Protein AF-A0A847KIM5-F1 (afdb_monomer)

Secondary structure (DSSP, 8-state):
-HHHHHHHHHHHHHHHHHHHHHHHTTTPPPSEEEEE-SS--SSSEEEE-TTSTTSS-SS-EEEEEEEEEEEEEEEEEEHHHHHHHHTTB-EEEEEEEEETTEEEEEEE--BS-----TT-TT-SEEEEEEEEEEEEEPPP-SSEEEEEESSSSSPPPEEEEEEE-----TTHHHHHHHHHHHHHHHHHHHHHHHHHHHHHHHHHHHHHHHHHHHHHHHHTS--------------------HHHHHHHHHHHHHT-TTSSTT--------------------S-------------------------------------------------------GGGSS-------

Mean predicted aligned error: 20.53 Å

pLDDT: mean 71.7, std 23.79, range [29.19, 97.81]

Structure (mmCIF, N/CA/C/O backbone):
data_AF-A0A847KIM5-F1
#
_entry.id   AF-A0A847KIM5-F1
#
loop_
_atom_site.group_PDB
_atom_site.id
_atom_site.type_symbol
_atom_site.label_atom_id
_atom_site.label_alt_id
_atom_site.label_comp_id
_atom_site.label_asym_id
_atom_site.label_entity_id
_atom_site.label_seq_id
_atom_site.pdbx_PDB_ins_code
_atom_site.Cartn_x
_atom_site.Cartn_y
_atom_site.Cartn_z
_atom_site.occupancy
_atom_site.B_iso_or_equiv
_atom_site.auth_seq_id
_atom_site.auth_comp_id
_atom_site.auth_asym_id
_atom_site.auth_atom_id
_atom_site.pdbx_PDB_model_num
ATOM 1 N N . MET A 1 1 ? 17.557 15.851 -50.114 1.00 70.81 1 MET A N 1
ATOM 2 C CA . MET A 1 1 ? 16.705 14.697 -49.752 1.00 70.81 1 MET A CA 1
ATOM 3 C C . MET A 1 1 ? 17.461 13.615 -48.974 1.00 70.81 1 MET A C 1
ATOM 5 O O . MET A 1 1 ? 17.091 13.369 -47.840 1.00 70.81 1 MET A O 1
ATOM 9 N N . ARG A 1 2 ? 18.554 13.010 -49.477 1.00 77.50 2 ARG A N 1
ATOM 10 C CA . ARG A 1 2 ? 19.254 11.925 -48.733 1.00 77.50 2 ARG A CA 1
ATOM 11 C C . ARG A 1 2 ? 19.840 12.353 -47.371 1.00 77.50 2 ARG A C 1
ATOM 13 O O . ARG A 1 2 ? 19.715 11.624 -46.400 1.00 77.50 2 ARG A O 1
ATOM 20 N N . ARG A 1 3 ? 20.409 13.564 -47.276 1.00 77.81 3 ARG A N 1
ATOM 21 C CA . ARG A 1 3 ? 20.956 14.125 -46.020 1.00 77.81 3 ARG A CA 1
ATOM 22 C C . ARG A 1 3 ? 19.896 14.477 -44.989 1.00 77.81 3 ARG A C 1
ATOM 24 O O . ARG A 1 3 ? 20.095 14.232 -43.812 1.00 77.81 3 ARG A O 1
ATOM 31 N N . THR A 1 4 ? 18.794 15.068 -45.443 1.00 85.94 4 THR A N 1
ATOM 32 C CA . THR A 1 4 ? 17.676 15.426 -44.570 1.00 85.94 4 THR A CA 1
ATOM 33 C C . THR A 1 4 ? 17.045 14.163 -43.998 1.00 85.94 4 THR A C 1
ATOM 35 O O . THR A 1 4 ? 16.768 14.128 -42.813 1.00 85.94 4 THR A O 1
ATOM 38 N N . LEU A 1 5 ? 16.932 13.093 -44.794 1.00 85.62 5 LEU A N 1
ATOM 39 C CA . LEU A 1 5 ? 16.468 11.787 -44.321 1.00 85.62 5 LEU A CA 1
ATOM 40 C C . LEU A 1 5 ? 17.444 11.136 -43.321 1.00 85.62 5 LEU A C 1
ATOM 42 O O . LEU A 1 5 ? 17.011 10.663 -42.279 1.00 85.62 5 LEU A O 1
ATOM 46 N N . ALA A 1 6 ? 18.755 11.158 -43.593 1.00 85.06 6 ALA A N 1
ATOM 47 C CA . ALA A 1 6 ? 19.764 10.631 -42.667 1.00 85.06 6 ALA A CA 1
ATOM 48 C C . ALA A 1 6 ? 19.795 11.408 -41.338 1.00 85.06 6 ALA A C 1
ATOM 50 O O . ALA A 1 6 ? 19.799 10.803 -40.272 1.00 85.06 6 ALA A O 1
ATOM 51 N N . ALA A 1 7 ? 19.752 12.743 -41.396 1.00 87.94 7 ALA A N 1
ATOM 52 C CA . ALA A 1 7 ? 19.671 13.588 -40.207 1.00 87.94 7 ALA A CA 1
ATOM 53 C C . ALA A 1 7 ? 18.371 13.345 -39.422 1.00 87.94 7 ALA A C 1
ATOM 55 O O . ALA A 1 7 ? 18.419 13.230 -38.203 1.00 87.94 7 ALA A O 1
ATOM 56 N N . LEU A 1 8 ? 17.230 13.198 -40.110 1.00 91.50 8 LEU A N 1
ATOM 57 C CA . LEU A 1 8 ? 15.954 12.847 -39.479 1.00 91.50 8 LEU A CA 1
ATOM 58 C C . LEU A 1 8 ? 16.019 11.493 -38.762 1.00 91.50 8 LEU A C 1
ATOM 60 O O . LEU A 1 8 ? 15.521 11.393 -37.649 1.00 91.50 8 LEU A O 1
ATOM 64 N N . LEU A 1 9 ? 16.661 10.478 -39.350 1.00 90.25 9 LEU A N 1
ATOM 65 C CA . LEU A 1 9 ? 16.844 9.168 -38.712 1.00 90.25 9 LEU A CA 1
ATOM 66 C C . LEU A 1 9 ? 17.696 9.254 -37.441 1.00 90.25 9 LEU A C 1
ATOM 68 O O . LEU A 1 9 ? 17.331 8.661 -36.429 1.00 90.25 9 LEU A O 1
ATOM 72 N N . VAL A 1 10 ? 18.793 10.021 -37.465 1.00 90.19 10 VAL A N 1
ATOM 73 C CA . VAL A 1 10 ? 19.622 10.243 -36.266 1.00 90.19 10 VAL A CA 1
ATOM 74 C C . VAL A 1 10 ? 18.811 10.925 -35.169 1.00 90.19 10 VAL A C 1
ATOM 76 O O . VAL A 1 10 ? 18.808 10.458 -34.033 1.00 90.19 10 VAL A O 1
ATOM 79 N N . VAL A 1 11 ? 18.093 12.000 -35.508 1.00 94.12 11 VAL A N 1
ATOM 80 C CA . VAL A 1 11 ? 17.250 12.724 -34.547 1.00 94.12 11 VAL A CA 1
ATOM 81 C C . VAL A 1 11 ? 16.163 11.809 -33.987 1.00 94.12 11 VAL A C 1
ATOM 83 O O . VAL A 1 11 ? 15.987 11.761 -32.775 1.00 94.12 11 VAL A O 1
ATOM 86 N N . LEU A 1 12 ? 15.484 11.033 -34.833 1.00 93.50 12 LEU A N 1
ATOM 87 C CA . LEU A 1 12 ? 14.455 10.089 -34.401 1.00 93.50 12 LEU A CA 1
ATOM 88 C C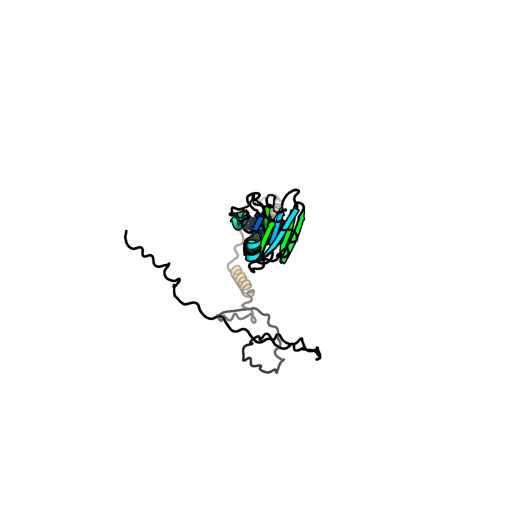 . LEU A 1 12 ? 15.028 8.995 -33.487 1.00 93.50 12 LEU A C 1
ATOM 90 O O . LEU A 1 12 ? 14.380 8.622 -32.515 1.00 93.50 12 LEU A O 1
ATOM 94 N N . GLY A 1 13 ? 16.252 8.523 -33.750 1.00 91.56 13 GLY A N 1
ATOM 95 C CA . GLY A 1 13 ? 16.936 7.545 -32.901 1.00 91.56 13 GLY A CA 1
ATOM 96 C C . GLY A 1 13 ? 17.265 8.104 -31.519 1.00 91.56 13 GLY A C 1
ATOM 97 O O . GLY A 1 13 ? 16.981 7.466 -30.509 1.00 91.56 13 GLY A O 1
ATOM 98 N N . ILE A 1 14 ? 17.777 9.337 -31.468 1.00 92.94 14 ILE A N 1
ATOM 99 C CA . ILE A 1 14 ? 18.043 10.049 -30.210 1.00 92.94 14 ILE A CA 1
ATOM 100 C C . ILE A 1 14 ? 16.742 10.282 -29.433 1.00 92.94 14 ILE A C 1
ATOM 102 O O . ILE A 1 14 ? 16.699 10.041 -28.229 1.00 92.94 14 ILE A O 1
ATOM 106 N N . VAL A 1 15 ? 15.673 10.705 -30.113 1.00 94.25 15 VAL A N 1
ATOM 107 C CA . VAL A 1 15 ? 14.353 10.900 -29.499 1.00 94.25 15 VAL A CA 1
ATOM 108 C C . VAL A 1 15 ? 13.818 9.580 -28.940 1.00 94.25 15 VAL A C 1
ATOM 110 O O . VAL A 1 15 ? 13.394 9.552 -27.791 1.00 94.25 15 VAL A O 1
ATOM 113 N N . ALA A 1 16 ? 13.899 8.476 -29.687 1.00 91.56 16 ALA A N 1
ATOM 114 C CA . ALA A 1 16 ? 13.463 7.161 -29.216 1.00 91.56 16 ALA A CA 1
ATOM 115 C C . ALA A 1 16 ? 14.230 6.702 -27.963 1.00 91.56 16 ALA A C 1
ATOM 117 O O . ALA A 1 16 ? 13.602 6.280 -26.994 1.00 91.56 16 ALA A O 1
ATOM 118 N N . ILE A 1 17 ? 15.560 6.861 -27.933 1.00 90.44 17 ILE A N 1
ATOM 119 C CA . ILE A 1 17 ? 16.372 6.586 -26.733 1.00 90.44 17 ILE A CA 1
ATOM 120 C C . ILE A 1 17 ? 15.908 7.463 -25.564 1.00 90.44 17 ILE A C 1
ATOM 122 O O . ILE A 1 17 ? 15.702 6.960 -24.460 1.00 90.44 17 ILE A O 1
ATOM 126 N N . GLY A 1 18 ? 15.699 8.759 -25.812 1.00 90.25 18 GLY A N 1
ATOM 127 C CA . GLY A 1 18 ? 15.192 9.703 -24.818 1.00 90.25 18 GLY A CA 1
ATOM 128 C C . GLY A 1 18 ? 13.840 9.285 -24.239 1.00 90.25 18 GLY A C 1
ATOM 129 O O . GLY A 1 18 ? 13.681 9.299 -23.022 1.00 90.25 18 GLY A O 1
ATOM 130 N N . LEU A 1 19 ? 12.894 8.840 -25.075 1.00 89.62 19 LEU A N 1
ATOM 131 C CA . LEU A 1 19 ? 11.609 8.299 -24.615 1.00 89.62 19 LEU A CA 1
ATOM 132 C C . LEU A 1 19 ? 11.772 6.999 -23.816 1.00 89.62 19 LEU A C 1
ATOM 134 O O . LEU A 1 19 ? 11.069 6.814 -22.826 1.00 89.62 19 LEU A O 1
ATOM 138 N N . GLY A 1 20 ? 12.697 6.117 -24.204 1.00 87.31 20 GLY A N 1
ATOM 139 C CA . GLY 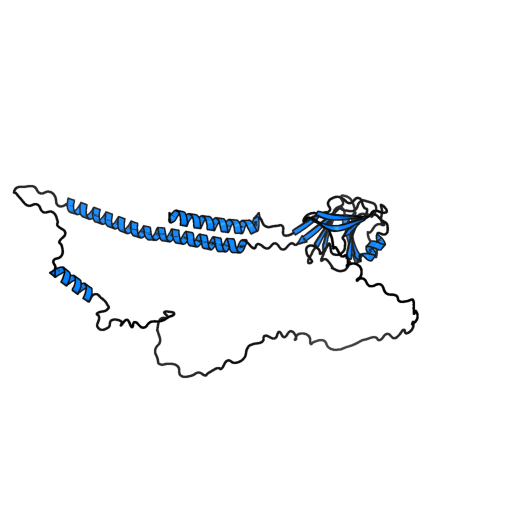A 1 20 ? 12.989 4.891 -23.455 1.00 87.31 20 GLY A CA 1
ATOM 140 C C . GLY A 1 20 ? 13.497 5.187 -22.043 1.00 87.31 20 GLY A C 1
ATOM 141 O O . GLY A 1 20 ? 13.027 4.592 -21.075 1.00 87.31 20 GLY A O 1
ATOM 142 N N . ILE A 1 21 ? 14.402 6.162 -21.917 1.00 86.75 21 ILE A N 1
ATOM 143 C CA . ILE A 1 21 ? 14.914 6.631 -20.623 1.00 86.75 21 ILE A CA 1
ATOM 144 C C . ILE A 1 21 ? 13.808 7.334 -19.830 1.00 86.75 21 ILE A C 1
ATOM 146 O O . ILE A 1 21 ? 13.626 7.033 -18.651 1.00 86.75 21 ILE A O 1
ATOM 150 N N . ALA A 1 22 ? 13.045 8.234 -20.459 1.00 85.31 22 ALA A N 1
ATOM 151 C CA . ALA A 1 22 ? 11.937 8.942 -19.817 1.00 85.31 22 ALA A CA 1
ATOM 152 C C . ALA A 1 22 ? 10.879 7.970 -19.267 1.00 85.31 22 ALA A C 1
ATOM 154 O O . ALA A 1 22 ? 10.441 8.127 -18.130 1.00 85.31 22 ALA A O 1
ATOM 155 N N . SER A 1 23 ? 10.547 6.912 -20.016 1.00 82.94 23 SER A N 1
ATOM 156 C CA . SER A 1 23 ? 9.634 5.850 -19.576 1.00 82.94 23 SER A CA 1
ATOM 157 C C . SER A 1 23 ? 10.104 5.126 -18.313 1.00 82.94 23 SER A C 1
ATOM 159 O O . SER A 1 23 ? 9.267 4.653 -17.550 1.00 82.94 23 SER A O 1
ATOM 161 N N . ALA A 1 24 ? 11.412 5.004 -18.098 1.00 82.44 24 ALA A N 1
ATOM 162 C CA . ALA A 1 24 ? 11.970 4.312 -16.939 1.00 82.44 24 ALA A CA 1
ATOM 163 C C . ALA A 1 24 ? 12.337 5.236 -15.777 1.00 82.44 24 ALA A C 1
ATOM 165 O O . ALA A 1 24 ? 12.740 4.749 -14.726 1.00 82.44 24 ALA A O 1
ATOM 166 N N . THR A 1 25 ? 12.225 6.550 -15.961 1.00 82.75 25 THR A N 1
ATOM 167 C CA . THR A 1 25 ? 12.617 7.543 -14.958 1.00 82.75 25 THR A CA 1
ATOM 168 C C . THR A 1 25 ? 11.429 8.421 -14.609 1.00 82.75 25 THR A C 1
ATOM 170 O O . THR A 1 25 ? 10.774 8.202 -13.598 1.00 82.75 25 THR A O 1
ATOM 173 N N . VAL A 1 26 ? 11.118 9.376 -15.482 1.00 80.69 26 VAL A N 1
ATOM 174 C CA . VAL A 1 26 ? 10.088 10.396 -15.270 1.00 80.69 26 VAL A CA 1
ATOM 175 C C . VAL A 1 26 ? 8.681 9.801 -15.267 1.00 80.69 26 VAL A C 1
ATOM 177 O O . VAL A 1 26 ? 7.827 10.276 -14.529 1.00 80.69 26 VAL A O 1
ATOM 180 N N . TRP A 1 27 ? 8.423 8.772 -16.076 1.00 76.62 27 TRP A N 1
ATOM 181 C CA . TRP A 1 27 ? 7.104 8.126 -16.159 1.00 76.62 27 TRP A CA 1
ATOM 182 C C . TRP A 1 27 ? 7.033 6.793 -15.426 1.00 76.62 27 TRP A C 1
ATOM 184 O O . TRP A 1 27 ? 6.087 6.029 -15.625 1.00 76.62 27 TRP A O 1
ATOM 194 N N . ARG A 1 28 ? 8.037 6.483 -14.603 1.00 74.06 28 ARG A N 1
ATOM 195 C CA . ARG A 1 28 ? 8.008 5.257 -13.822 1.00 74.06 28 ARG A CA 1
ATOM 196 C C . ARG A 1 28 ? 6.893 5.366 -12.786 1.00 74.06 28 ARG A C 1
ATOM 198 O O . ARG A 1 28 ? 6.880 6.299 -11.988 1.00 74.06 28 ARG A O 1
ATOM 205 N N . SER A 1 29 ? 5.953 4.425 -12.817 1.00 73.44 29 SER A N 1
ATOM 206 C CA . SER A 1 29 ? 4.941 4.297 -11.771 1.00 73.44 29 SER A CA 1
ATOM 207 C C . SER A 1 29 ? 5.615 4.074 -10.416 1.00 73.44 29 SER A C 1
ATOM 209 O O . SER A 1 29 ? 6.716 3.524 -10.352 1.00 73.44 29 SER A O 1
ATOM 211 N N . SER A 1 30 ? 4.951 4.508 -9.345 1.00 75.81 30 SER A N 1
ATOM 212 C CA . SER A 1 30 ? 5.363 4.204 -7.975 1.00 75.81 30 SER A CA 1
ATOM 213 C C . SER A 1 30 ? 5.583 2.696 -7.809 1.00 75.81 30 SER A C 1
ATOM 215 O O . SER A 1 30 ? 4.730 1.908 -8.216 1.00 75.81 30 SER A O 1
ATOM 217 N N . GLU A 1 31 ? 6.705 2.299 -7.203 1.00 83.00 31 GLU A N 1
ATOM 218 C CA . GLU A 1 31 ? 6.956 0.907 -6.785 1.00 83.00 31 GLU A CA 1
ATOM 219 C C . GLU A 1 31 ? 6.183 0.545 -5.513 1.00 83.00 31 GLU A C 1
ATOM 221 O O . GLU A 1 31 ? 6.351 -0.541 -4.970 1.00 83.00 31 GLU A O 1
ATOM 226 N N . THR A 1 32 ? 5.331 1.446 -5.027 1.00 85.94 32 THR A N 1
ATOM 227 C CA . THR A 1 32 ? 4.444 1.205 -3.897 1.00 85.94 32 THR A CA 1
ATOM 228 C C . THR A 1 32 ? 3.013 1.597 -4.237 1.00 85.94 32 THR A C 1
ATOM 230 O O . THR A 1 32 ? 2.745 2.679 -4.769 1.00 85.94 32 THR A O 1
ATOM 233 N N . VAL A 1 33 ? 2.077 0.706 -3.925 1.00 90.62 33 VAL A N 1
ATOM 234 C CA . VAL A 1 33 ? 0.645 1.011 -3.899 1.00 90.62 33 VAL A CA 1
ATOM 235 C C . VAL A 1 33 ? 0.320 1.419 -2.474 1.00 90.62 33 VAL A C 1
ATOM 237 O O . VAL A 1 33 ? 0.531 0.630 -1.560 1.00 90.62 33 VAL A O 1
ATOM 240 N N . THR A 1 34 ? -0.179 2.635 -2.283 1.00 94.00 34 THR A N 1
ATOM 241 C CA . THR A 1 34 ? -0.557 3.152 -0.965 1.00 94.00 34 THR A CA 1
ATOM 242 C C . THR A 1 34 ? -2.036 3.483 -0.968 1.00 94.00 34 THR A C 1
ATOM 244 O O . THR A 1 34 ? -2.456 4.368 -1.709 1.00 94.00 34 THR A O 1
ATOM 247 N N . ALA A 1 35 ? -2.806 2.810 -0.115 1.00 96.19 35 ALA A N 1
ATOM 248 C CA . ALA A 1 35 ? -4.226 3.064 0.073 1.00 96.19 35 ALA A CA 1
ATOM 249 C C . ALA A 1 35 ? -4.509 3.566 1.491 1.00 96.19 35 ALA A C 1
ATOM 251 O O . ALA A 1 35 ? -4.025 3.010 2.476 1.00 96.19 35 ALA A O 1
ATOM 252 N N . THR A 1 36 ? -5.301 4.631 1.592 1.00 96.62 36 THR A N 1
ATOM 253 C CA . THR A 1 36 ? -5.639 5.283 2.868 1.00 96.62 36 THR A CA 1
ATOM 254 C C . THR A 1 36 ? -7.140 5.222 3.112 1.00 96.62 36 THR A C 1
ATOM 256 O O . THR A 1 36 ? -7.920 5.276 2.162 1.00 96.62 36 THR A O 1
ATOM 259 N N . MET A 1 37 ? -7.566 5.137 4.374 1.00 96.06 37 MET A N 1
ATOM 260 C CA . MET A 1 37 ? -8.981 5.318 4.712 1.00 96.06 37 MET A CA 1
ATOM 261 C C . MET A 1 37 ? -9.476 6.711 4.266 1.00 96.06 37 MET A C 1
ATOM 263 O O . MET A 1 37 ? -8.752 7.701 4.437 1.00 96.06 37 MET A O 1
ATOM 267 N N . PRO A 1 38 ? -10.713 6.822 3.748 1.00 93.50 38 PRO A N 1
ATOM 268 C CA . PRO A 1 38 ? -11.238 8.077 3.201 1.00 93.50 38 PRO A CA 1
ATOM 269 C C . PRO A 1 38 ? -11.351 9.193 4.247 1.00 93.50 38 PRO A C 1
ATOM 271 O O . PRO A 1 38 ? -11.093 10.366 3.970 1.00 93.50 38 PRO A O 1
ATOM 274 N N . ALA A 1 39 ? -11.697 8.831 5.479 1.00 92.81 39 ALA A N 1
ATOM 275 C CA . ALA A 1 39 ? -11.863 9.751 6.592 1.00 92.81 39 ALA A CA 1
ATOM 276 C C . ALA A 1 39 ? -11.329 9.138 7.890 1.00 92.81 39 ALA A C 1
ATOM 278 O O . ALA A 1 39 ? -10.962 7.964 7.939 1.00 92.81 39 ALA A O 1
ATOM 279 N N . GLN A 1 40 ? -11.268 9.958 8.942 1.00 91.88 40 GLN A N 1
ATOM 280 C CA . GLN A 1 40 ? -11.081 9.428 10.288 1.00 91.88 40 GLN A CA 1
ATOM 281 C C . GLN A 1 40 ? -12.352 8.645 10.651 1.00 91.88 40 GLN A C 1
ATOM 283 O O . GLN A 1 40 ? -13.436 9.214 10.492 1.00 91.88 40 GLN A O 1
ATOM 288 N N . PRO A 1 41 ? -12.248 7.387 11.100 1.00 93.00 41 PRO A N 1
ATOM 289 C CA . PRO A 1 41 ? -13.408 6.654 11.585 1.00 93.00 41 PRO A CA 1
ATOM 290 C C . PRO A 1 41 ? -13.965 7.330 12.842 1.00 93.00 41 PRO A C 1
ATOM 292 O O . PRO A 1 41 ? -13.220 7.879 13.651 1.00 93.00 41 PRO A O 1
ATOM 295 N N . ASP A 1 42 ? -15.280 7.279 13.003 1.00 93.50 42 ASP A N 1
ATOM 296 C CA . ASP A 1 42 ? -16.015 7.729 14.187 1.00 93.50 42 ASP A CA 1
ATOM 297 C C . ASP A 1 42 ? -16.380 6.561 15.126 1.00 93.50 42 ASP A C 1
ATOM 299 O O . ASP A 1 42 ? -17.075 6.748 16.123 1.00 93.50 42 ASP A O 1
ATOM 303 N N . THR A 1 43 ? -15.908 5.350 14.814 1.00 96.38 43 THR A N 1
ATOM 304 C CA . THR A 1 43 ? -16.015 4.145 15.648 1.00 96.38 43 THR A CA 1
ATOM 305 C C . THR A 1 43 ? -14.802 3.994 16.573 1.00 96.38 43 THR A C 1
ATOM 307 O O . THR A 1 43 ? -13.714 4.461 16.225 1.00 96.38 43 THR A O 1
ATOM 310 N N . PRO A 1 44 ? -14.940 3.314 17.728 1.00 95.75 44 PRO A N 1
ATOM 311 C CA . PRO A 1 44 ? -13.835 3.098 18.668 1.00 95.75 44 PRO A CA 1
ATOM 312 C C . PRO A 1 44 ? -12.728 2.175 18.134 1.00 95.75 44 PRO A C 1
ATOM 314 O O . PRO A 1 44 ? -11.586 2.260 18.586 1.00 95.75 44 PRO A O 1
ATOM 317 N N . VAL A 1 45 ? -13.041 1.302 17.167 1.00 96.62 45 VAL A N 1
ATOM 318 C CA . VAL A 1 45 ? -12.075 0.374 16.554 1.00 96.62 45 VAL A CA 1
ATOM 319 C C . VAL A 1 45 ? -12.225 0.296 15.035 1.00 96.62 45 VAL A C 1
ATOM 321 O O . VAL A 1 45 ? -13.311 0.519 14.485 1.00 96.62 45 VAL A O 1
ATOM 324 N N . VAL A 1 46 ? -11.120 -0.037 14.368 1.00 97.56 46 VAL A N 1
ATOM 325 C CA . VAL A 1 46 ? -11.049 -0.411 12.950 1.00 97.56 46 VAL A CA 1
ATOM 326 C C . VAL A 1 46 ? -10.561 -1.850 12.856 1.00 97.56 46 VAL A C 1
ATOM 328 O O . VAL A 1 46 ? -9.558 -2.194 13.482 1.00 97.56 46 VAL A O 1
ATOM 331 N N . LEU A 1 47 ? -11.231 -2.678 12.060 1.00 96.81 47 LEU A N 1
ATOM 332 C CA . LEU A 1 47 ? -10.827 -4.054 11.794 1.00 96.81 47 LEU A CA 1
ATOM 333 C C . LEU A 1 47 ? -10.422 -4.180 10.330 1.00 96.81 47 LEU A C 1
ATOM 335 O O . LEU A 1 47 ? -11.141 -3.751 9.436 1.00 96.81 47 LEU A O 1
ATOM 339 N N . VAL A 1 48 ? -9.267 -4.770 10.054 1.00 96.00 48 VAL A N 1
ATOM 340 C CA . VAL A 1 48 ? -8.862 -5.102 8.688 1.00 96.00 48 VAL A CA 1
ATOM 341 C C . VAL A 1 48 ? -9.231 -6.549 8.422 1.00 96.00 48 VAL A C 1
ATOM 343 O O . VAL A 1 48 ? -8.659 -7.456 9.031 1.00 96.00 48 VAL A O 1
ATOM 346 N N . VAL A 1 49 ? -10.191 -6.751 7.519 1.00 93.25 49 VAL A N 1
ATOM 347 C CA . VAL A 1 49 ? -10.758 -8.067 7.208 1.00 93.25 49 VAL A CA 1
ATOM 348 C C . VAL A 1 49 ? -9.667 -9.016 6.686 1.00 93.25 49 VAL A C 1
ATOM 350 O O . VAL A 1 49 ? -8.766 -8.577 5.954 1.00 93.25 49 VAL A O 1
ATOM 353 N N . PRO A 1 50 ? -9.729 -10.324 7.018 1.00 91.69 50 PRO A N 1
ATOM 354 C CA . PRO A 1 50 ? -8.769 -11.300 6.518 1.00 91.69 50 PRO A CA 1
ATOM 355 C C . PRO A 1 50 ? -8.645 -11.262 4.992 1.00 91.69 50 PRO A C 1
ATOM 357 O O . PRO A 1 50 ? -9.633 -11.180 4.265 1.00 91.69 50 PRO A O 1
ATOM 360 N N . GLY A 1 51 ? -7.408 -11.321 4.502 1.00 88.88 51 GLY A N 1
ATOM 361 C CA . GLY A 1 51 ? -7.093 -11.255 3.072 1.00 88.88 51 GLY A CA 1
ATOM 362 C C . GLY A 1 51 ? -6.851 -9.845 2.524 1.00 88.88 51 GLY A C 1
ATOM 363 O O . GLY A 1 51 ? -6.158 -9.720 1.517 1.00 88.88 51 GLY A O 1
ATOM 364 N N . VAL A 1 52 ? -7.300 -8.773 3.192 1.00 91.81 52 VAL A N 1
ATOM 365 C CA . VAL A 1 52 ? -7.035 -7.392 2.734 1.00 91.81 52 VAL A CA 1
ATOM 366 C C . VAL A 1 52 ? -5.550 -7.042 2.820 1.00 91.81 52 VAL A C 1
ATOM 368 O O . VAL A 1 52 ? -4.997 -6.449 1.895 1.00 91.81 52 VAL A O 1
ATOM 371 N N . LEU A 1 53 ? -4.875 -7.474 3.889 1.00 90.00 53 LEU A N 1
ATOM 372 C CA . LEU A 1 53 ? -3.438 -7.253 4.078 1.00 90.00 53 LEU A CA 1
ATOM 373 C C . LEU A 1 53 ? -2.590 -7.857 2.946 1.00 90.00 53 LEU A C 1
ATOM 375 O O . LEU A 1 53 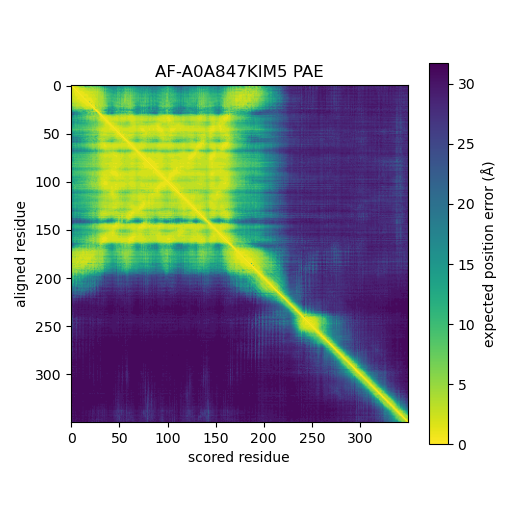? -1.564 -7.284 2.597 1.00 90.00 53 LEU A O 1
ATOM 379 N N . GLY A 1 54 ? -3.032 -8.964 2.342 1.00 88.00 54 GLY A N 1
ATOM 380 C CA . GLY A 1 54 ? -2.360 -9.631 1.220 1.00 88.00 54 GLY A CA 1
ATOM 381 C C . GLY A 1 54 ? -2.974 -9.350 -0.154 1.00 88.00 54 GLY A C 1
ATOM 382 O O . GLY A 1 54 ? -2.606 -10.012 -1.121 1.00 88.00 54 GLY A O 1
ATOM 383 N N . MET A 1 55 ? -3.921 -8.409 -0.259 1.00 86.94 55 MET A N 1
ATOM 384 C CA . MET A 1 55 ? -4.739 -8.226 -1.465 1.00 86.94 55 MET A CA 1
ATOM 385 C C . MET A 1 55 ? -3.930 -7.767 -2.686 1.00 86.94 55 MET A C 1
ATOM 387 O O . MET A 1 55 ? -4.204 -8.208 -3.800 1.00 86.94 55 MET A O 1
ATOM 391 N N . VAL A 1 56 ? -2.953 -6.875 -2.491 1.00 86.44 56 VAL A N 1
ATOM 392 C CA . VAL A 1 56 ? -2.141 -6.312 -3.588 1.00 86.44 56 VAL A CA 1
ATOM 393 C C . VAL A 1 56 ? -0.834 -7.077 -3.776 1.00 86.44 56 VAL A C 1
ATOM 395 O O . VAL A 1 56 ? -0.426 -7.330 -4.908 1.00 86.44 56 VAL A O 1
ATOM 398 N N . SER A 1 57 ? -0.174 -7.441 -2.676 1.00 84.62 57 SER A N 1
ATOM 399 C CA . SER A 1 57 ? 1.063 -8.219 -2.687 1.00 84.62 57 SER A CA 1
ATOM 400 C C . SER A 1 57 ? 1.074 -9.202 -1.514 1.00 84.62 57 SER A C 1
ATOM 402 O O . SER A 1 57 ? 0.759 -8.794 -0.394 1.00 84.62 57 SER A O 1
ATOM 404 N N . PRO A 1 58 ? 1.455 -10.474 -1.738 1.00 84.88 58 PRO A N 1
ATOM 405 C CA . PRO A 1 58 ? 1.566 -11.470 -0.677 1.00 84.88 58 PRO A CA 1
ATOM 406 C C . PRO A 1 58 ? 2.887 -11.377 0.105 1.00 84.88 58 PRO A C 1
ATOM 408 O O . PRO A 1 58 ? 3.057 -12.098 1.080 1.00 84.88 58 PRO A O 1
ATOM 411 N N . GLU A 1 59 ? 3.848 -10.553 -0.330 1.00 85.88 59 GLU A N 1
ATOM 412 C CA . GLU A 1 59 ? 5.203 -10.562 0.237 1.00 85.88 59 GLU A CA 1
ATOM 413 C C . GLU A 1 59 ? 5.318 -9.740 1.519 1.00 85.88 59 GLU A C 1
ATOM 415 O O . GLU A 1 59 ? 5.802 -10.219 2.539 1.00 85.88 59 GLU A O 1
ATOM 420 N N . THR A 1 60 ? 4.934 -8.468 1.474 1.00 89.81 60 THR A N 1
ATOM 421 C CA . THR A 1 60 ? 5.062 -7.553 2.611 1.00 89.81 60 THR A CA 1
ATOM 422 C C . THR A 1 60 ? 4.014 -6.461 2.487 1.00 89.81 60 THR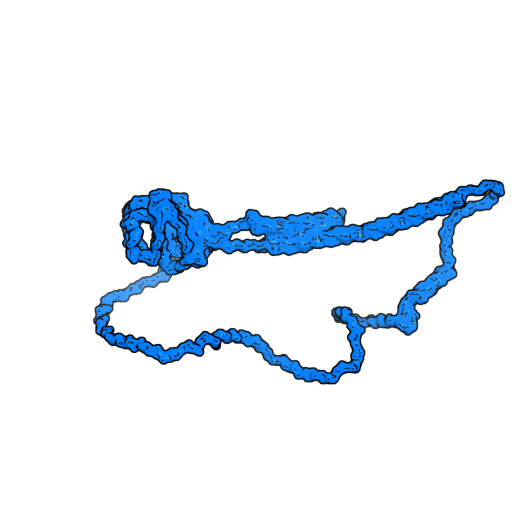 A C 1
ATOM 424 O O . THR A 1 60 ? 3.738 -5.975 1.390 1.00 89.81 60 THR A O 1
ATOM 427 N N . VAL A 1 61 ? 3.441 -6.062 3.615 1.00 93.06 61 VAL A N 1
ATOM 428 C CA . VAL A 1 61 ? 2.575 -4.895 3.735 1.00 93.06 61 VAL A CA 1
ATOM 429 C C . VAL A 1 61 ? 3.066 -4.032 4.887 1.00 93.06 61 VAL A C 1
ATOM 431 O O . VAL A 1 61 ? 3.371 -4.526 5.972 1.00 93.06 61 VAL A O 1
ATOM 434 N N . THR A 1 62 ? 3.131 -2.731 4.642 1.00 94.69 62 THR A N 1
ATOM 435 C CA . THR A 1 62 ? 3.371 -1.718 5.664 1.00 94.69 62 THR A CA 1
ATOM 436 C C . THR A 1 62 ? 2.026 -1.181 6.122 1.00 94.69 62 THR A C 1
ATOM 438 O O . THR A 1 62 ? 1.290 -0.566 5.344 1.00 94.69 62 THR A O 1
ATOM 441 N N . VAL A 1 63 ? 1.702 -1.397 7.391 1.00 95.25 63 VAL A N 1
ATOM 442 C CA . VAL A 1 63 ? 0.527 -0.827 8.046 1.00 95.25 63 VAL A CA 1
ATOM 443 C C . VAL A 1 63 ? 0.966 0.408 8.814 1.00 95.25 63 VAL A C 1
ATOM 445 O O . VAL A 1 63 ? 1.847 0.334 9.667 1.00 95.25 63 VAL A O 1
ATOM 448 N N . ARG A 1 64 ? 0.329 1.545 8.545 1.00 96.31 64 ARG A N 1
ATOM 449 C CA . ARG A 1 64 ? 0.526 2.790 9.286 1.00 96.31 64 ARG A CA 1
ATOM 450 C C . ARG A 1 64 ? -0.798 3.256 9.865 1.00 96.31 64 ARG A C 1
ATOM 452 O O . ARG A 1 64 ? -1.767 3.422 9.131 1.00 96.31 64 ARG A O 1
ATOM 459 N N . ALA A 1 65 ? -0.831 3.479 11.168 1.00 95.56 65 ALA A N 1
ATOM 460 C CA . ALA A 1 65 ? -1.992 3.990 11.879 1.00 95.56 65 ALA A CA 1
ATOM 461 C C . ALA A 1 65 ? -1.642 5.313 12.556 1.00 95.56 65 ALA A C 1
ATOM 463 O O . ALA A 1 65 ? -0.651 5.391 13.282 1.00 95.56 65 ALA A O 1
ATOM 464 N N . THR A 1 66 ? -2.460 6.338 12.327 1.00 95.31 66 THR A N 1
ATOM 465 C CA . THR A 1 66 ? -2.212 7.697 12.823 1.00 95.31 66 THR A CA 1
ATOM 466 C C . THR A 1 66 ? -3.405 8.191 13.644 1.00 95.31 66 THR A C 1
ATOM 468 O O . THR A 1 66 ? -4.537 8.241 13.155 1.00 95.31 66 THR A O 1
ATOM 471 N N . ALA A 1 67 ? -3.145 8.585 14.889 1.00 92.00 67 ALA A N 1
ATOM 472 C CA . ALA A 1 67 ? -4.078 9.259 15.787 1.00 92.00 67 ALA A CA 1
ATOM 473 C C . ALA A 1 67 ? -3.306 10.327 16.583 1.00 92.00 67 ALA A C 1
ATOM 475 O O . ALA A 1 67 ? -2.638 9.985 17.558 1.00 92.00 67 ALA A O 1
ATOM 476 N N . PRO A 1 68 ? -3.338 11.606 16.162 1.00 89.50 68 PRO A N 1
ATOM 477 C CA . PRO A 1 68 ? -2.578 12.670 16.815 1.00 89.50 68 PRO A CA 1
ATOM 478 C C . PRO A 1 68 ? -2.859 12.739 18.320 1.00 89.50 68 PRO A C 1
ATOM 480 O O . PRO A 1 68 ? -4.016 12.707 18.727 1.00 89.50 68 PRO A O 1
ATOM 483 N N . ASP A 1 69 ? -1.797 12.835 19.123 1.00 87.62 69 ASP A N 1
ATOM 484 C CA . ASP A 1 69 ? -1.849 12.979 20.587 1.00 87.62 69 ASP A CA 1
ATOM 485 C C . ASP A 1 69 ? -2.592 11.858 21.349 1.00 87.62 69 ASP A C 1
ATOM 487 O O . ASP A 1 69 ? -2.919 12.022 22.525 1.00 87.62 69 ASP A O 1
ATOM 491 N N . ALA A 1 70 ? -2.815 10.702 20.713 1.00 91.44 70 ALA A N 1
ATOM 492 C CA . ALA A 1 70 ? -3.448 9.535 21.321 1.00 91.44 70 ALA A CA 1
ATOM 493 C C . ALA A 1 70 ? -2.533 8.295 21.265 1.00 91.44 70 ALA A C 1
ATOM 495 O O . ALA A 1 70 ? -1.721 8.158 20.338 1.00 91.44 70 ALA A O 1
ATOM 496 N N . PRO A 1 71 ? -2.660 7.361 22.229 1.00 93.75 71 PRO A N 1
ATOM 497 C CA . PRO A 1 71 ? -2.048 6.047 22.098 1.00 93.75 71 PRO A CA 1
ATOM 498 C C . PRO A 1 71 ? -2.663 5.317 20.901 1.00 93.75 71 PRO A C 1
ATOM 500 O O . PRO A 1 71 ? -3.859 5.431 20.652 1.00 93.75 71 PRO A O 1
ATOM 503 N N . VAL A 1 72 ? -1.848 4.561 20.173 1.00 96.12 72 VAL A N 1
ATOM 504 C CA . VAL A 1 72 ? -2.268 3.733 19.037 1.00 96.12 72 VAL A CA 1
ATOM 505 C C . VAL A 1 72 ? -1.872 2.295 19.324 1.00 96.12 72 VAL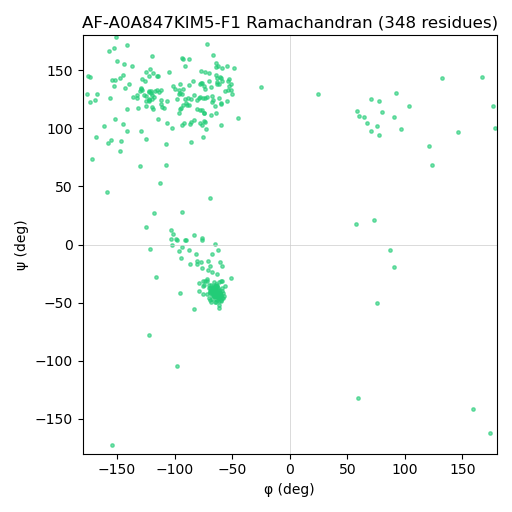 A C 1
ATOM 507 O O . VAL A 1 72 ? -0.722 2.033 19.678 1.00 96.12 72 VAL A O 1
ATOM 510 N N . VAL A 1 73 ? -2.814 1.375 19.144 1.00 96.38 73 VAL A N 1
ATOM 511 C CA . VAL A 1 73 ? -2.640 -0.067 19.316 1.00 96.38 73 VAL A CA 1
ATOM 512 C C . VAL A 1 73 ? -2.943 -0.755 17.988 1.00 96.38 73 VAL A C 1
ATOM 514 O O . VAL A 1 73 ? -4.013 -0.560 17.410 1.00 96.38 73 VAL A O 1
ATOM 517 N N . LEU A 1 74 ? -1.989 -1.554 17.513 1.00 96.44 74 LEU A N 1
ATOM 518 C CA . LEU A 1 74 ? -2.151 -2.522 16.432 1.00 96.44 74 LEU A CA 1
ATOM 519 C C . LEU A 1 74 ? -2.099 -3.919 17.045 1.00 96.44 74 LEU A C 1
ATOM 521 O O . LEU A 1 74 ? -1.070 -4.293 17.604 1.00 96.44 74 LEU A O 1
ATOM 525 N N . ALA A 1 75 ? -3.178 -4.685 16.941 1.00 95.31 75 ALA A N 1
ATOM 526 C CA . ALA A 1 75 ? -3.272 -6.022 17.515 1.00 95.31 75 ALA A CA 1
ATOM 527 C C . ALA A 1 75 ? -3.722 -7.048 16.470 1.00 95.31 75 ALA A C 1
ATOM 529 O O . ALA A 1 75 ? -4.571 -6.761 15.630 1.00 95.31 75 ALA A O 1
ATOM 530 N N . PHE A 1 76 ? -3.163 -8.253 16.529 1.00 94.31 76 PHE A N 1
ATOM 531 C CA . PHE A 1 76 ? -3.450 -9.342 15.596 1.00 94.31 76 PHE A CA 1
ATOM 532 C C . PHE A 1 76 ? -4.005 -10.541 16.349 1.00 94.31 76 PHE A C 1
ATOM 534 O O . PHE A 1 76 ? -3.403 -10.998 17.320 1.00 94.31 76 PHE A O 1
ATOM 541 N N . ALA A 1 77 ? -5.118 -11.084 15.870 1.00 94.19 77 ALA A N 1
ATOM 542 C CA . ALA A 1 77 ? -5.694 -12.333 16.359 1.00 94.19 77 ALA A CA 1
ATOM 543 C C . ALA A 1 77 ? -6.584 -12.971 15.279 1.00 94.19 77 ALA A C 1
ATOM 545 O O . ALA A 1 77 ? -6.922 -12.310 14.290 1.00 94.19 77 ALA A O 1
ATOM 546 N N . PRO A 1 78 ? -6.974 -14.250 15.434 1.00 93.00 78 PRO A N 1
ATOM 547 C CA . PRO A 1 78 ? -7.984 -14.864 14.580 1.00 93.00 78 PRO A CA 1
ATOM 548 C C . PRO A 1 78 ? -9.274 -14.035 14.535 1.00 93.00 78 PRO A C 1
ATOM 550 O O . PRO A 1 78 ? -9.720 -13.495 15.547 1.00 93.00 78 PRO A O 1
ATOM 553 N N . ALA A 1 79 ? -9.907 -13.967 13.365 1.00 92.69 79 ALA A N 1
ATOM 554 C CA . ALA A 1 79 ? -11.096 -13.152 13.129 1.00 92.69 79 ALA A CA 1
ATOM 555 C C . ALA A 1 79 ? -12.248 -13.475 14.094 1.00 92.69 79 ALA A C 1
ATOM 557 O O . ALA A 1 79 ? -12.951 -12.567 14.530 1.00 92.69 79 ALA A O 1
ATOM 558 N N . SER A 1 80 ? -12.416 -14.750 14.466 1.00 92.94 80 SER A N 1
ATOM 559 C CA . SER A 1 80 ? -13.411 -15.180 15.457 1.00 92.94 80 SER A CA 1
ATOM 560 C C . SER A 1 80 ? -13.176 -14.570 16.836 1.00 92.94 80 SER A C 1
ATOM 562 O O . SER A 1 80 ? -14.133 -14.196 17.510 1.00 92.94 80 SER A O 1
ATOM 564 N N . ASP A 1 81 ? -11.914 -14.457 17.243 1.00 95.31 81 ASP A N 1
ATOM 565 C CA . ASP A 1 81 ? -11.526 -14.011 18.579 1.00 95.31 81 ASP A CA 1
ATOM 566 C C . ASP A 1 81 ? -11.630 -12.489 18.666 1.00 95.31 81 ASP A C 1
ATOM 568 O O . ASP A 1 81 ? -12.168 -11.956 19.636 1.00 95.31 81 ASP A O 1
ATOM 572 N N . VAL A 1 82 ? -11.218 -11.794 17.598 1.00 95.50 82 VAL A N 1
ATOM 573 C CA . VAL A 1 82 ? -11.428 -10.349 17.446 1.00 95.50 82 VAL A CA 1
ATOM 574 C C . VAL A 1 82 ? -12.922 -10.023 17.465 1.00 95.50 82 VAL A C 1
ATOM 576 O O . VAL A 1 82 ? -13.340 -9.155 18.225 1.00 95.50 82 VAL A O 1
ATOM 579 N N . ALA A 1 83 ? -13.743 -10.740 16.690 1.00 94.25 83 ALA A N 1
ATOM 580 C CA . ALA A 1 83 ? -15.189 -10.520 16.659 1.00 94.25 83 ALA A CA 1
ATOM 581 C C . ALA A 1 83 ? -15.840 -10.760 18.033 1.00 94.25 83 ALA A C 1
ATOM 583 O O . ALA A 1 83 ? -16.681 -9.975 18.468 1.00 94.25 83 ALA A O 1
ATOM 584 N N . ALA A 1 84 ? -15.424 -11.812 18.746 1.00 95.19 84 ALA A N 1
ATOM 585 C CA . ALA A 1 84 ? -15.906 -12.092 20.096 1.00 95.19 84 ALA A CA 1
ATOM 586 C C . ALA A 1 84 ? -15.487 -11.014 21.110 1.00 95.19 84 ALA A C 1
ATOM 588 O O . ALA A 1 84 ? -16.271 -10.682 21.998 1.00 95.19 84 ALA A O 1
ATOM 589 N N . TRP A 1 85 ? -14.276 -10.465 20.980 1.00 96.38 85 TRP A N 1
ATOM 590 C CA . TRP A 1 85 ? -13.763 -9.409 21.853 1.00 96.38 85 TRP A CA 1
ATOM 591 C C . TRP A 1 85 ? -14.434 -8.051 21.605 1.00 96.38 85 TRP A C 1
ATOM 593 O O . TRP A 1 85 ? -14.796 -7.373 22.565 1.00 96.38 85 TRP A O 1
ATOM 603 N N . VAL A 1 86 ? -14.639 -7.669 20.336 1.00 96.38 86 VAL A N 1
ATOM 604 C CA . VAL A 1 86 ? -15.351 -6.431 19.957 1.00 96.38 86 VAL A CA 1
ATOM 605 C C . VAL A 1 86 ? -16.820 -6.501 20.382 1.00 96.38 86 VAL A C 1
ATOM 607 O O . VAL A 1 86 ? -17.384 -5.510 20.850 1.00 96.38 86 VAL A O 1
ATOM 610 N N . GLY A 1 87 ? -17.442 -7.677 20.257 1.00 95.38 87 GLY A N 1
ATOM 611 C CA . GLY A 1 87 ? -18.813 -7.907 20.695 1.00 95.38 87 GLY A CA 1
ATOM 612 C C . GLY A 1 87 ? -19.813 -6.974 19.990 1.00 95.38 87 GLY A C 1
ATOM 613 O O . GLY A 1 87 ? -19.776 -6.866 18.766 1.00 95.38 87 GLY A O 1
ATOM 614 N N . PRO A 1 88 ? -20.732 -6.314 20.723 1.00 95.19 88 PRO A N 1
ATOM 615 C CA . PRO A 1 88 ? -21.758 -5.444 20.143 1.00 95.19 88 PRO A CA 1
ATOM 616 C C . PRO A 1 88 ? -21.272 -4.012 19.856 1.00 95.19 88 PRO A C 1
ATOM 618 O O . PRO A 1 88 ? -22.096 -3.139 19.577 1.00 95.19 88 PRO A O 1
ATOM 621 N N . ALA A 1 89 ? -19.975 -3.723 19.982 1.00 97.25 89 ALA A N 1
ATOM 622 C CA . ALA A 1 89 ? -19.457 -2.378 19.781 1.00 97.25 89 ALA A CA 1
ATOM 623 C C . ALA A 1 89 ? -19.427 -1.970 18.303 1.00 97.25 89 ALA A C 1
ATOM 625 O O . ALA A 1 89 ? -19.208 -2.785 17.403 1.00 97.25 89 ALA A O 1
ATOM 626 N N . ALA A 1 90 ? -19.615 -0.675 18.060 1.00 97.25 90 ALA A N 1
ATOM 627 C CA . ALA A 1 90 ? -19.479 -0.089 16.740 1.00 97.25 90 ALA A CA 1
ATOM 628 C C . ALA A 1 90 ?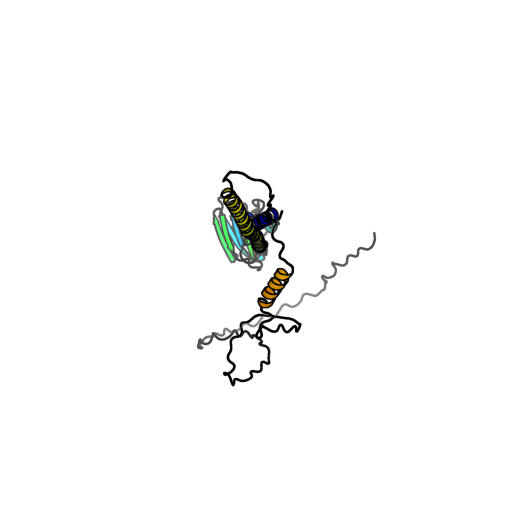 -18.034 -0.243 16.245 1.00 97.25 90 ALA A C 1
ATOM 630 O O . ALA A 1 90 ? -17.080 -0.019 16.994 1.00 97.25 90 ALA A O 1
ATOM 631 N N . HIS A 1 91 ? -17.861 -0.584 14.975 1.00 97.25 91 HIS A N 1
ATOM 632 C CA . HIS A 1 91 ? -16.545 -0.771 14.370 1.00 97.25 91 HIS A CA 1
ATOM 633 C C . HIS A 1 91 ? -16.566 -0.441 12.881 1.00 97.25 91 HIS A C 1
ATOM 635 O O . HIS A 1 91 ? -17.618 -0.419 12.245 1.00 97.25 91 HIS A O 1
ATOM 641 N N . THR A 1 92 ? -15.393 -0.128 12.337 1.00 97.81 92 THR A N 1
ATOM 642 C CA . THR A 1 92 ? -15.215 0.102 10.901 1.00 97.81 92 THR A CA 1
ATOM 643 C C . THR A 1 92 ? -14.390 -1.035 10.316 1.00 97.81 92 THR A C 1
ATOM 645 O O . THR A 1 92 ? -13.225 -1.191 10.675 1.00 97.81 92 THR A O 1
ATOM 648 N N . ASP A 1 93 ? -14.966 -1.786 9.390 1.00 97.06 93 ASP A N 1
ATOM 649 C CA . ASP A 1 93 ? -14.293 -2.851 8.661 1.00 97.06 93 ASP A CA 1
ATOM 650 C C . ASP A 1 93 ? -13.616 -2.299 7.410 1.00 97.06 93 ASP A C 1
ATOM 652 O O . ASP A 1 93 ? -14.245 -1.674 6.560 1.00 97.06 93 ASP A O 1
ATOM 656 N N . VAL A 1 94 ? -12.322 -2.556 7.257 1.00 96.88 94 VAL A N 1
ATOM 657 C CA . VAL A 1 94 ? -11.603 -2.370 5.999 1.00 96.88 94 VAL A CA 1
ATOM 658 C C . VAL A 1 94 ? -11.774 -3.648 5.190 1.00 96.88 94 VAL A C 1
ATOM 660 O O . VAL A 1 94 ? -11.130 -4.656 5.479 1.00 96.88 94 VAL A O 1
ATOM 663 N N . VAL A 1 95 ? -12.641 -3.596 4.180 1.00 95.50 95 VAL A N 1
ATOM 664 C CA . VAL A 1 95 ? -13.047 -4.757 3.364 1.00 95.50 95 VAL A CA 1
ATOM 665 C C . VAL A 1 95 ? -12.225 -4.910 2.079 1.00 95.50 95 VAL A C 1
ATOM 667 O O . VAL A 1 95 ? -12.289 -5.941 1.413 1.00 95.50 95 VAL A O 1
ATOM 670 N N . GLY A 1 96 ? -11.433 -3.898 1.711 1.00 94.31 96 GLY A N 1
ATOM 671 C CA . GLY A 1 96 ? -10.585 -3.940 0.521 1.00 94.31 96 GLY A CA 1
ATOM 672 C C . GLY A 1 96 ? -10.173 -2.564 0.016 1.00 94.31 96 GLY A C 1
ATOM 673 O O . GLY A 1 96 ? -9.904 -1.652 0.797 1.00 94.31 96 GLY A O 1
ATOM 674 N N . LEU A 1 97 ? -10.135 -2.414 -1.308 1.00 95.50 97 LEU A N 1
ATOM 675 C CA . LEU A 1 97 ? -9.792 -1.174 -2.003 1.00 95.50 97 LEU A CA 1
ATOM 676 C C . LEU A 1 97 ? -11.016 -0.605 -2.725 1.00 95.50 97 LEU A C 1
ATOM 678 O O . LEU A 1 97 ? -11.607 -1.282 -3.564 1.00 95.50 97 LEU A O 1
ATOM 682 N N . ALA A 1 98 ? -11.368 0.649 -2.439 1.00 95.38 98 ALA A N 1
ATOM 683 C CA . ALA A 1 98 ? -12.345 1.403 -3.227 1.00 95.38 98 ALA A CA 1
ATOM 684 C C . ALA A 1 98 ? -11.697 1.941 -4.514 1.00 95.38 98 ALA A C 1
ATOM 686 O O . ALA A 1 98 ? -12.326 2.020 -5.568 1.00 95.38 98 ALA A O 1
ATOM 687 N N . SER A 1 99 ? -10.409 2.284 -4.433 1.00 93.44 99 SER A N 1
ATOM 688 C CA . SER A 1 99 ? -9.553 2.633 -5.565 1.00 93.44 99 SER A CA 1
ATOM 689 C C . SER A 1 99 ? -8.096 2.273 -5.257 1.00 93.44 99 SER A C 1
ATOM 691 O O . SER A 1 99 ? -7.771 1.843 -4.154 1.00 93.44 99 SER A O 1
ATOM 693 N N . TRP A 1 100 ? -7.182 2.500 -6.203 1.00 89.62 100 TRP A N 1
ATOM 694 C CA . TRP A 1 100 ? -5.744 2.273 -5.994 1.00 89.62 100 TRP A CA 1
ATOM 695 C C . TRP A 1 100 ? -5.119 3.109 -4.866 1.00 89.62 100 TRP A C 1
ATOM 697 O O . TRP A 1 100 ? -4.011 2.801 -4.438 1.00 89.62 100 TRP A O 1
ATOM 707 N N . THR A 1 101 ? -5.804 4.157 -4.401 1.00 93.38 101 THR A N 1
ATOM 708 C CA . THR A 1 101 ? -5.319 5.061 -3.347 1.00 93.38 101 THR A CA 1
ATOM 709 C C . THR A 1 101 ? -6.234 5.136 -2.126 1.00 93.38 101 THR A C 1
ATOM 711 O O . THR A 1 101 ? -5.898 5.805 -1.149 1.00 93.38 101 THR A O 1
ATOM 714 N N . GLU A 1 102 ? -7.381 4.458 -2.154 1.00 96.19 102 GLU A N 1
ATOM 715 C CA . GLU A 1 102 ? -8.425 4.588 -1.137 1.00 96.19 102 GLU A CA 1
ATOM 716 C C . GLU A 1 102 ? -8.920 3.216 -0.681 1.00 96.19 102 GLU A C 1
ATOM 718 O O . GLU A 1 102 ? -9.276 2.365 -1.500 1.00 96.19 102 GLU A O 1
ATOM 723 N N . LEU A 1 103 ? -8.942 3.008 0.634 1.00 97.19 103 LEU A N 1
ATOM 724 C CA . LEU A 1 103 ? -9.462 1.792 1.251 1.00 97.19 103 LEU A CA 1
ATOM 725 C C . LEU A 1 103 ? -10.995 1.788 1.206 1.00 97.19 103 LEU A C 1
ATOM 727 O O . LEU A 1 103 ? -11.632 2.793 1.514 1.00 97.19 103 LEU A O 1
ATOM 731 N N . ALA A 1 104 ? -11.582 0.643 0.860 1.00 97.12 104 ALA A N 1
ATOM 732 C CA . ALA A 1 104 ? -13.013 0.415 1.010 1.00 97.12 104 ALA A CA 1
ATOM 733 C C . ALA A 1 104 ? -13.310 0.095 2.475 1.00 97.12 104 ALA A C 1
ATOM 735 O O . ALA A 1 104 ? -12.701 -0.814 3.047 1.00 97.12 104 ALA A O 1
ATOM 736 N N . VAL A 1 105 ? -14.239 0.847 3.061 1.00 97.56 105 VAL A N 1
ATOM 737 C CA . VAL A 1 105 ? -14.615 0.725 4.469 1.00 97.56 105 VAL A CA 1
ATOM 738 C C . VAL A 1 105 ? -16.118 0.524 4.618 1.00 97.56 105 VAL A C 1
ATOM 740 O O . VAL A 1 105 ? -16.902 1.155 3.909 1.00 97.56 105 VAL A O 1
ATOM 743 N N . GLU A 1 106 ? -16.509 -0.332 5.552 1.00 96.94 106 GLU A N 1
ATOM 744 C CA . GLU A 1 106 ? -17.890 -0.566 5.960 1.00 96.94 106 GLU A CA 1
ATOM 745 C C . GLU A 1 106 ? -18.026 -0.244 7.445 1.00 96.94 106 GLU A C 1
ATOM 747 O O . GLU A 1 106 ? -17.203 -0.649 8.260 1.00 96.94 106 GLU A O 1
ATOM 752 N N . ARG A 1 107 ? -19.045 0.531 7.807 1.00 96.31 107 ARG A N 1
ATOM 753 C CA . ARG A 1 107 ? -19.319 0.857 9.204 1.00 96.31 107 ARG A CA 1
ATOM 754 C C . ARG A 1 107 ? -20.371 -0.101 9.742 1.00 96.31 107 ARG A C 1
ATOM 756 O O . ARG A 1 107 ? -21.454 -0.205 9.173 1.00 96.31 107 ARG A O 1
ATOM 763 N N . VAL A 1 108 ? -20.077 -0.696 10.889 1.00 97.00 108 VAL A N 1
ATOM 764 C CA . VAL A 1 108 ? -21.015 -1.491 11.674 1.00 97.00 108 VAL A CA 1
ATOM 765 C C . VAL A 1 108 ? -21.424 -0.685 12.902 1.00 97.00 108 VAL A C 1
ATOM 767 O O . VAL A 1 108 ? -20.583 -0.232 13.683 1.00 97.00 108 VAL A O 1
ATOM 770 N N . ASP A 1 109 ? -22.729 -0.471 13.058 1.00 96.81 109 ASP A N 1
ATOM 771 C CA . ASP A 1 109 ? -23.283 0.242 14.206 1.00 96.81 109 ASP A CA 1
ATOM 772 C C . ASP A 1 109 ? -23.324 -0.641 15.457 1.00 96.81 109 ASP A C 1
ATOM 774 O O . ASP A 1 109 ? -23.504 -1.856 15.389 1.00 96.81 109 ASP A O 1
ATOM 778 N N . GLY A 1 110 ? -23.187 -0.006 16.619 1.00 95.25 110 GLY A N 1
ATOM 779 C CA . GLY A 1 110 ? -23.104 -0.693 17.898 1.00 95.25 110 GLY A CA 1
ATOM 780 C C . GLY A 1 110 ? -22.803 0.261 19.050 1.00 95.25 110 GLY A C 1
ATOM 781 O O . GLY A 1 110 ? -22.965 1.478 18.935 1.00 95.25 110 GLY A O 1
ATOM 782 N N . GLU A 1 111 ? -22.356 -0.293 20.170 1.00 95.00 111 GLU A N 1
ATOM 783 C CA . GLU A 1 111 ? -21.936 0.481 21.341 1.00 95.00 111 GLU A CA 1
ATOM 784 C C . GLU A 1 111 ? -20.713 1.359 21.022 1.00 95.00 111 GLU A C 1
ATOM 786 O O . GLU A 1 111 ? -19.790 0.946 20.326 1.00 95.00 111 GLU A O 1
ATOM 791 N N . GLY A 1 112 ? -20.682 2.593 21.529 1.00 93.00 112 GLY A N 1
ATOM 792 C CA . GLY A 1 112 ? -19.641 3.572 21.181 1.00 93.00 112 GLY A CA 1
ATOM 793 C C . GLY A 1 112 ? -18.278 3.347 21.843 1.00 93.00 112 GLY A C 1
ATOM 794 O O . GLY A 1 112 ? -17.400 4.191 21.699 1.00 93.00 112 GLY A O 1
ATOM 795 N N . THR A 1 113 ? -18.105 2.262 22.598 1.00 94.88 113 THR A N 1
ATOM 796 C CA . THR A 1 113 ? -16.889 1.988 23.369 1.00 94.88 113 THR A CA 1
ATOM 797 C C . THR A 1 113 ? -16.588 0.498 23.405 1.00 94.88 113 THR A C 1
ATOM 799 O O . THR A 1 113 ? -17.508 -0.308 23.520 1.00 94.88 113 THR A O 1
ATOM 802 N N . VAL A 1 114 ? -15.307 0.148 23.413 1.00 95.31 114 VAL A N 1
ATOM 803 C CA . VAL A 1 114 ? -14.795 -1.195 23.717 1.00 95.31 114 VAL A CA 1
ATOM 804 C C . VAL A 1 114 ? -13.877 -1.135 24.943 1.00 95.31 114 VAL A C 1
ATOM 806 O O . VAL A 1 114 ? -13.402 -0.052 25.301 1.00 95.31 114 VAL A O 1
ATOM 809 N N . PRO A 1 115 ? -13.588 -2.272 25.603 1.00 94.75 115 PRO A N 1
ATOM 810 C CA . PRO A 1 115 ? -12.484 -2.346 26.554 1.00 94.75 115 PRO A CA 1
ATOM 811 C C . PRO A 1 115 ? -11.172 -1.885 25.908 1.00 94.75 115 PRO A C 1
ATOM 813 O O . PRO A 1 115 ? -10.997 -2.013 24.700 1.00 94.75 115 PRO A O 1
ATOM 816 N N . ASN A 1 116 ? -10.225 -1.386 26.703 1.00 94.69 116 ASN A N 1
ATOM 817 C CA . ASN A 1 116 ? -8.915 -1.021 26.167 1.00 94.69 116 ASN A CA 1
ATOM 818 C C . ASN A 1 116 ? -8.247 -2.267 25.543 1.00 94.69 116 ASN A C 1
ATOM 820 O O . ASN A 1 116 ? -8.071 -3.258 26.257 1.00 94.69 116 ASN A O 1
ATOM 824 N N . PRO A 1 117 ? -7.887 -2.241 24.246 1.00 93.88 117 PRO A N 1
ATOM 825 C CA . PRO A 1 117 ? -7.253 -3.382 23.598 1.00 93.88 117 PRO A CA 1
ATOM 826 C C . PRO A 1 117 ? -5.822 -3.614 24.077 1.00 93.88 117 PRO A C 1
ATOM 828 O O . PRO A 1 117 ? -5.336 -4.729 23.944 1.00 93.88 117 PRO A O 1
ATOM 831 N N . ALA A 1 118 ? -5.138 -2.616 24.638 1.00 94.75 118 ALA A N 1
ATOM 832 C CA . ALA A 1 118 ? -3.745 -2.776 25.036 1.00 94.75 118 ALA A CA 1
ATOM 833 C C . ALA A 1 118 ? -3.564 -3.871 26.106 1.00 94.75 118 ALA A C 1
ATOM 835 O O . ALA A 1 118 ? -4.186 -3.820 27.172 1.00 94.75 118 ALA A O 1
ATOM 836 N N . GLY A 1 119 ? -2.675 -4.832 25.845 1.00 93.00 119 GLY A N 1
ATOM 837 C CA . GLY A 1 119 ? -2.309 -5.899 26.776 1.00 93.00 119 GLY A CA 1
ATOM 838 C C . GLY A 1 119 ? -3.358 -6.998 26.973 1.00 93.00 119 GLY A C 1
ATOM 839 O O . GLY A 1 119 ? -3.325 -7.676 28.004 1.00 93.00 119 GLY A O 1
ATOM 840 N N . ALA A 1 120 ? -4.301 -7.179 26.044 1.00 93.69 120 ALA A N 1
ATOM 841 C CA . ALA A 1 120 ? -5.263 -8.277 26.130 1.00 93.69 120 ALA A CA 1
ATOM 842 C C . ALA A 1 120 ? -4.635 -9.625 25.707 1.00 93.69 120 ALA A C 1
ATOM 844 O O . ALA A 1 120 ? -3.902 -9.709 24.727 1.00 93.69 120 ALA A O 1
ATOM 845 N N . ASP A 1 121 ? -4.960 -10.701 26.429 1.00 94.00 121 ASP A N 1
ATOM 846 C CA . ASP A 1 121 ? -4.311 -12.023 26.290 1.00 94.00 121 ASP A CA 1
ATOM 847 C C . ASP A 1 121 ? -4.661 -12.771 24.984 1.00 94.00 121 ASP A C 1
ATOM 849 O O . ASP A 1 121 ? -4.002 -13.735 24.612 1.00 94.00 121 ASP A O 1
ATOM 853 N N . LEU A 1 122 ? -5.696 -12.337 24.255 1.00 94.69 122 LEU A N 1
ATOM 854 C CA . LEU A 1 122 ? -6.081 -12.969 22.986 1.00 94.69 122 LEU A CA 1
ATOM 855 C C . LEU A 1 122 ? -5.174 -1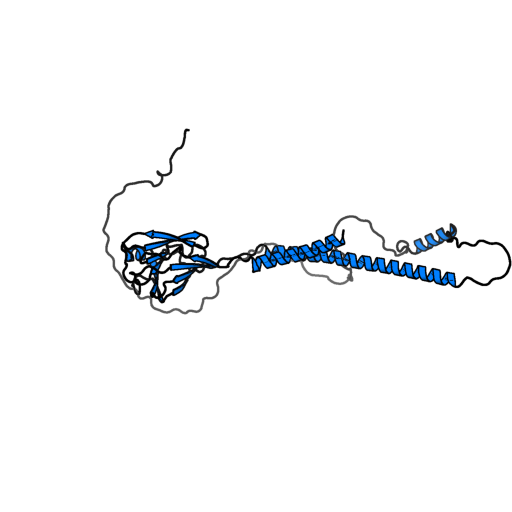2.584 21.804 1.00 94.69 122 LEU A C 1
ATOM 857 O O . LEU A 1 122 ? -5.235 -13.222 20.751 1.00 94.69 122 LEU A O 1
ATOM 861 N N . TRP A 1 123 ? -4.366 -11.528 21.938 1.00 94.50 123 TRP A N 1
ATOM 862 C CA . TRP A 1 123 ? -3.542 -11.041 20.838 1.00 94.50 123 TRP A CA 1
ATOM 863 C C . TRP A 1 123 ? -2.344 -11.957 20.609 1.00 94.50 123 TRP A C 1
ATOM 865 O O . TRP A 1 123 ? -1.533 -12.209 21.493 1.00 94.50 123 TRP A O 1
ATOM 875 N N . THR A 1 124 ? -2.196 -12.424 19.374 1.00 93.06 124 THR A N 1
ATOM 876 C CA . THR A 1 124 ? -1.020 -13.187 18.937 1.00 93.06 124 THR A CA 1
ATOM 877 C C . THR A 1 124 ? 0.190 -12.272 18.744 1.00 93.06 124 THR A C 1
ATOM 879 O O . THR A 1 124 ? 1.330 -12.681 18.962 1.00 93.06 124 THR A O 1
ATOM 882 N N . ALA A 1 125 ? -0.056 -11.025 18.343 1.00 92.12 125 ALA A N 1
ATOM 883 C CA . ALA A 1 125 ? 0.943 -9.970 18.275 1.00 92.12 125 ALA A CA 1
ATOM 884 C C . ALA A 1 125 ? 0.287 -8.622 18.580 1.00 92.12 125 ALA A C 1
ATOM 886 O O . ALA A 1 125 ? -0.842 -8.369 18.163 1.00 92.12 125 ALA A O 1
ATOM 887 N N . GLU A 1 126 ? 1.011 -7.751 19.275 1.00 94.38 126 GLU A N 1
ATOM 888 C CA . GLU A 1 126 ? 0.558 -6.411 19.636 1.00 94.38 126 GLU A CA 1
ATOM 889 C C . GLU A 1 126 ? 1.712 -5.419 19.481 1.00 94.38 126 GLU A C 1
ATOM 891 O O . GLU A 1 126 ? 2.852 -5.700 19.860 1.00 94.38 126 GLU A O 1
ATOM 896 N N . VAL A 1 127 ? 1.413 -4.248 18.925 1.00 95.19 127 VAL A N 1
ATOM 897 C CA . VAL A 1 127 ? 2.333 -3.118 18.830 1.00 95.19 127 VAL A CA 1
ATOM 898 C C . VAL A 1 127 ? 1.611 -1.863 19.290 1.00 95.19 127 VAL A C 1
ATOM 900 O O . VAL A 1 127 ? 0.564 -1.499 18.760 1.00 95.19 127 VAL A O 1
ATOM 903 N N . THR A 1 128 ? 2.208 -1.169 20.252 1.00 95.12 128 THR A N 1
ATOM 904 C CA . THR A 1 128 ? 1.681 0.082 20.799 1.00 95.12 128 THR A CA 1
ATOM 905 C C . THR A 1 128 ? 2.617 1.245 20.499 1.00 95.12 128 THR A C 1
ATOM 907 O O . THR A 1 128 ? 3.837 1.092 20.573 1.00 95.12 128 THR A O 1
ATOM 910 N N . GLY A 1 129 ? 2.067 2.429 20.257 1.00 93.50 129 GLY A N 1
ATOM 911 C CA . GLY A 1 129 ? 2.832 3.668 20.121 1.00 93.50 129 GLY A CA 1
ATOM 912 C C . GLY A 1 129 ? 2.007 4.902 20.458 1.00 93.50 129 GLY A C 1
ATOM 913 O O . GLY A 1 129 ? 0.893 4.799 20.964 1.00 93.50 129 GLY A O 1
ATOM 914 N N . GLN A 1 130 ? 2.580 6.079 20.215 1.00 93.44 130 GLN A N 1
ATOM 915 C CA . GLN A 1 130 ? 1.970 7.375 20.521 1.00 93.44 130 GLN A CA 1
ATOM 916 C C . GLN A 1 130 ? 1.919 8.220 19.254 1.00 93.44 130 GLN A C 1
ATOM 918 O O . GLN A 1 130 ? 2.946 8.384 18.593 1.00 93.44 130 GLN A O 1
ATOM 923 N N . GLY A 1 131 ? 0.747 8.755 18.911 1.00 91.69 131 GLY A N 1
ATOM 924 C CA . GLY A 1 131 ? 0.545 9.575 17.714 1.00 91.69 131 GLY A CA 1
ATOM 925 C C . GLY A 1 131 ? 0.487 8.762 16.417 1.00 91.69 131 GLY A C 1
ATOM 926 O O . GLY A 1 131 ? -0.420 8.921 15.600 1.00 91.69 131 GLY A O 1
ATOM 927 N N . GLU A 1 132 ? 1.468 7.886 16.220 1.00 93.44 132 GLU A N 1
ATOM 928 C CA . GLU A 1 132 ? 1.625 7.072 15.025 1.00 93.44 132 GLU A CA 1
ATOM 929 C C . GLU A 1 132 ? 2.336 5.753 15.323 1.00 93.44 132 GLU A C 1
ATOM 931 O O . GLU A 1 132 ? 3.305 5.704 16.083 1.00 93.44 132 GLU A O 1
ATOM 936 N N . VAL A 1 133 ? 1.881 4.689 14.664 1.00 95.25 133 VAL A N 1
ATOM 937 C CA . VAL A 1 133 ? 2.549 3.386 14.643 1.00 95.25 133 VAL A CA 1
ATOM 938 C C . VAL A 1 133 ? 2.682 2.934 13.198 1.00 95.25 133 VAL A C 1
ATOM 940 O O . VAL A 1 133 ? 1.725 3.009 12.428 1.00 95.25 133 VAL A O 1
ATOM 943 N N . THR A 1 134 ? 3.873 2.461 12.840 1.00 94.31 134 THR A N 1
ATOM 944 C CA . THR A 1 134 ? 4.141 1.808 11.556 1.00 94.31 134 THR A CA 1
ATOM 945 C C . THR A 1 134 ? 4.683 0.411 11.820 1.00 94.31 134 THR A C 1
ATOM 947 O O . THR A 1 134 ? 5.580 0.250 12.649 1.00 94.31 134 THR A O 1
ATOM 950 N N . LEU A 1 135 ? 4.135 -0.584 11.130 1.00 93.00 135 LEU A N 1
ATOM 951 C CA . LEU A 1 135 ? 4.543 -1.977 11.228 1.00 93.00 135 LEU A CA 1
ATOM 952 C C . LEU A 1 135 ? 4.634 -2.589 9.832 1.00 93.00 135 LEU A C 1
ATOM 954 O O . LEU A 1 135 ? 3.663 -2.565 9.077 1.00 93.00 135 LEU A O 1
ATOM 958 N N . ASP A 1 136 ? 5.785 -3.179 9.531 1.00 92.56 136 ASP A N 1
ATOM 959 C CA . ASP A 1 136 ? 5.980 -4.007 8.347 1.00 92.56 136 ASP A CA 1
ATOM 960 C C . ASP A 1 136 ? 5.724 -5.466 8.711 1.00 92.56 136 ASP A C 1
ATOM 962 O O . ASP A 1 136 ? 6.275 -5.979 9.689 1.00 92.56 136 ASP A O 1
ATOM 966 N N . LEU A 1 137 ? 4.885 -6.143 7.931 1.00 89.75 137 LEU A N 1
ATOM 967 C CA . LEU A 1 137 ? 4.542 -7.540 8.167 1.00 89.75 137 LEU A CA 1
ATOM 968 C C . LEU A 1 137 ? 4.369 -8.313 6.865 1.00 89.75 137 LEU A C 1
ATOM 970 O O . LEU A 1 137 ? 4.048 -7.751 5.819 1.00 89.75 137 LEU A O 1
ATOM 974 N N . VAL A 1 138 ? 4.557 -9.626 6.951 1.00 88.88 138 VAL A N 1
ATOM 975 C CA . VAL A 1 138 ? 4.225 -10.564 5.877 1.00 88.88 138 VAL A CA 1
ATOM 976 C C . VAL A 1 138 ? 2.772 -10.998 6.084 1.00 88.88 138 VAL A C 1
ATOM 978 O O . VAL A 1 138 ? 2.471 -11.529 7.156 1.00 88.88 138 VAL A O 1
ATOM 981 N N . PRO A 1 139 ? 1.861 -10.758 5.125 1.00 81.88 139 PRO A N 1
ATOM 982 C CA . PRO A 1 139 ? 0.474 -11.187 5.250 1.00 81.88 139 PRO A CA 1
ATOM 983 C C . PRO A 1 139 ? 0.389 -12.710 5.395 1.00 81.88 139 PRO A C 1
ATOM 985 O O . PRO A 1 139 ? 0.812 -13.448 4.505 1.00 81.88 139 PRO A O 1
ATOM 988 N N . ASP A 1 140 ? -0.182 -13.187 6.498 1.00 79.44 140 ASP A N 1
ATOM 989 C CA . ASP A 1 140 ? -0.568 -14.591 6.630 1.00 79.44 140 ASP A CA 1
ATOM 990 C C . ASP A 1 140 ? -1.975 -14.763 6.025 1.00 79.44 140 ASP A C 1
ATOM 992 O O . ASP A 1 140 ? -2.888 -14.033 6.421 1.00 79.44 140 ASP A O 1
ATOM 996 N N . PRO A 1 141 ? -2.191 -15.682 5.061 1.00 64.88 141 PRO A N 1
ATOM 997 C CA . PRO A 1 141 ? -3.529 -16.007 4.565 1.00 64.88 141 PRO A CA 1
ATOM 998 C C . PRO A 1 141 ? -4.405 -16.713 5.610 1.00 64.88 141 PRO A C 1
ATOM 1000 O O . PRO A 1 141 ? -5.596 -16.924 5.361 1.00 64.88 141 PRO A O 1
ATOM 1003 N N . GLY A 1 142 ? -3.840 -17.103 6.759 1.00 65.69 142 GLY A N 1
ATOM 1004 C CA . GLY A 1 142 ? -4.603 -17.450 7.949 1.00 65.69 142 GLY A CA 1
ATOM 1005 C C . GLY A 1 142 ? -5.649 -16.376 8.241 1.00 65.69 142 GLY A C 1
ATOM 1006 O O . GLY A 1 142 ? -5.493 -15.217 7.873 1.00 65.69 142 GLY A O 1
ATOM 1007 N N . GLN A 1 143 ? -6.754 -16.756 8.876 1.00 68.56 143 GLN A N 1
ATOM 1008 C CA . GLN A 1 143 ? -7.902 -15.885 9.162 1.00 68.56 143 GLN A CA 1
ATOM 1009 C C . GLN A 1 143 ? -7.580 -14.795 10.210 1.00 68.56 143 GLN A C 1
ATOM 1011 O O . GLN A 1 143 ? -8.379 -14.545 11.105 1.00 68.56 143 GLN A O 1
ATOM 1016 N N . VAL A 1 144 ? -6.392 -14.197 10.162 1.00 82.50 144 VAL A N 1
ATOM 1017 C CA . VAL A 1 144 ? -5.896 -13.185 11.083 1.00 82.50 144 VAL A CA 1
ATOM 1018 C C . VAL A 1 144 ? -6.476 -11.838 10.674 1.00 82.50 144 VAL A C 1
ATOM 1020 O O . VAL A 1 144 ? -6.317 -11.387 9.539 1.00 82.50 144 VAL A O 1
ATOM 1023 N N . THR A 1 145 ? -7.145 -11.205 11.627 1.00 91.44 145 THR A N 1
ATOM 1024 C CA . THR A 1 145 ? -7.666 -9.846 11.521 1.00 91.44 145 THR A CA 1
ATOM 1025 C C . THR A 1 145 ? -6.719 -8.919 12.267 1.00 91.44 145 THR A C 1
ATOM 1027 O O . THR A 1 145 ? -6.283 -9.222 13.381 1.00 91.44 145 THR A O 1
ATOM 1030 N N . LEU A 1 146 ? -6.412 -7.775 11.660 1.00 94.38 146 LEU A N 1
ATOM 1031 C CA . LEU A 1 146 ? -5.729 -6.684 12.346 1.00 94.38 146 LEU A CA 1
ATOM 1032 C C . LEU A 1 146 ? -6.779 -5.763 12.970 1.00 94.38 146 LEU A C 1
ATOM 1034 O O . LEU A 1 146 ? -7.604 -5.195 12.259 1.00 94.38 146 LEU A O 1
ATOM 1038 N N . LEU A 1 147 ? -6.716 -5.589 14.283 1.00 96.25 147 LEU A N 1
ATOM 1039 C CA . LEU A 1 147 ? -7.459 -4.582 15.024 1.00 96.25 147 LEU A CA 1
ATOM 1040 C C . LEU A 1 147 ? -6.583 -3.343 15.223 1.00 96.25 147 LEU A C 1
ATOM 1042 O O . LEU A 1 147 ? -5.444 -3.435 15.682 1.00 96.25 147 LEU A O 1
ATOM 1046 N N . VAL A 1 148 ? -7.133 -2.177 14.896 1.00 96.00 148 VAL A N 1
ATOM 1047 C CA . VAL A 1 148 ? -6.499 -0.873 15.090 1.00 96.00 148 VAL A CA 1
ATOM 1048 C C . VAL A 1 148 ? -7.390 -0.005 15.961 1.00 96.00 148 VAL A C 1
ATOM 1050 O O . VAL A 1 148 ? -8.558 0.224 15.646 1.00 96.00 148 VAL A O 1
ATOM 1053 N N . ALA A 1 149 ? -6.839 0.492 17.061 1.00 95.94 149 ALA A N 1
ATOM 1054 C CA . ALA A 1 149 ? -7.594 1.243 18.055 1.00 95.94 149 ALA A CA 1
ATOM 1055 C C . ALA A 1 149 ? -6.701 2.227 18.816 1.00 95.94 149 ALA A C 1
ATOM 1057 O O . ALA A 1 149 ? -5.476 2.195 18.697 1.00 95.94 149 ALA A O 1
ATOM 1058 N N . THR A 1 150 ? -7.329 3.112 19.587 1.00 94.31 150 THR A N 1
ATOM 1059 C CA . THR A 1 150 ? -6.648 3.964 20.566 1.00 94.31 150 THR A CA 1
ATOM 1060 C C . THR A 1 150 ? -6.761 3.351 21.966 1.00 94.31 150 THR A C 1
ATOM 1062 O O . THR A 1 150 ? -6.108 2.354 22.257 1.00 94.31 150 THR A O 1
ATOM 1065 N N . ASP A 1 151 ? -7.621 3.902 22.822 1.00 91.44 151 ASP A N 1
ATOM 1066 C CA . ASP A 1 151 ? -7.933 3.413 24.169 1.00 91.44 151 ASP A CA 1
ATOM 1067 C C . ASP A 1 151 ? -9.273 2.655 24.241 1.00 91.44 151 ASP A C 1
ATOM 1069 O O . ASP A 1 151 ? -9.660 2.185 25.311 1.00 91.44 151 ASP A O 1
ATOM 1073 N N . GLY A 1 152 ? -9.978 2.542 23.110 1.00 89.25 152 GLY A N 1
ATOM 1074 C CA . GLY A 1 152 ? -11.295 1.912 23.004 1.00 89.25 152 GLY A CA 1
ATOM 1075 C C . GLY A 1 152 ? -12.479 2.842 23.289 1.00 89.25 152 GLY A C 1
ATOM 1076 O O . GLY A 1 152 ? -13.625 2.436 23.114 1.00 89.25 152 GLY A O 1
ATOM 1077 N N . THR A 1 153 ? -12.231 4.090 23.692 1.00 90.81 153 THR A N 1
ATOM 1078 C CA . THR A 1 153 ? -13.270 5.102 23.964 1.00 90.81 153 THR A CA 1
ATOM 1079 C C . THR A 1 153 ? -13.206 6.296 23.021 1.00 90.81 153 THR A C 1
ATOM 1081 O O . THR A 1 153 ? -14.223 6.937 22.757 1.00 90.81 153 THR A O 1
ATOM 1084 N N . GLN A 1 154 ? -12.019 6.600 22.505 1.00 91.94 154 GLN A N 1
ATOM 1085 C CA . GLN A 1 154 ? -11.811 7.625 21.494 1.00 91.94 154 GLN A CA 1
ATOM 1086 C C . GLN A 1 154 ? -12.000 7.052 20.083 1.00 91.94 154 GLN A C 1
ATOM 1088 O O . GLN A 1 154 ? -11.873 5.842 19.888 1.00 91.94 154 GLN A O 1
ATOM 1093 N N . PRO A 1 155 ? -12.262 7.909 19.079 1.00 93.62 155 PRO A N 1
ATOM 1094 C CA . PRO A 1 155 ? -12.296 7.482 17.687 1.00 93.62 155 PRO A CA 1
ATOM 1095 C C . PRO A 1 155 ? -11.011 6.746 17.291 1.00 93.62 155 PRO A C 1
ATOM 1097 O O . PRO A 1 155 ? -9.906 7.131 17.692 1.00 93.62 155 PRO A O 1
ATOM 1100 N N . ALA A 1 156 ? -11.158 5.690 16.497 1.00 94.25 156 ALA A N 1
ATOM 1101 C CA . ALA A 1 156 ? -10.038 4.870 16.074 1.00 94.25 156 ALA A CA 1
ATOM 1102 C C . ALA A 1 156 ? -9.042 5.656 15.192 1.00 94.25 156 ALA A C 1
ATOM 1104 O O . ALA A 1 156 ? -9.410 6.643 14.542 1.00 94.25 156 ALA A O 1
ATOM 1105 N N . PRO A 1 157 ? -7.767 5.230 15.134 1.00 95.19 157 PRO A N 1
ATOM 1106 C CA . PRO A 1 157 ? -6.755 5.816 14.260 1.00 95.19 157 PRO A CA 1
ATOM 1107 C C . PRO A 1 157 ? -7.098 5.665 12.775 1.00 95.19 157 PRO A C 1
ATOM 1109 O O . PRO A 1 157 ? -7.739 4.699 12.360 1.00 95.19 157 PRO A O 1
ATOM 1112 N N . ARG A 1 158 ? -6.591 6.577 11.939 1.00 96.06 158 ARG A N 1
ATOM 1113 C CA . ARG A 1 158 ? -6.681 6.425 10.483 1.00 96.06 158 ARG A CA 1
ATOM 1114 C C . ARG A 1 158 ? -5.637 5.427 10.012 1.00 96.06 158 ARG A C 1
ATOM 1116 O O . ARG A 1 158 ? -4.451 5.622 10.273 1.00 96.06 158 ARG A O 1
ATOM 1123 N N . VAL A 1 159 ? -6.071 4.414 9.270 1.00 96.38 159 VAL A N 1
ATOM 1124 C CA . VAL A 1 159 ? -5.197 3.371 8.725 1.00 96.38 159 VAL A CA 1
ATOM 1125 C C . VAL A 1 159 ? -4.781 3.700 7.292 1.00 96.38 159 VAL A C 1
ATOM 1127 O O . VAL A 1 159 ? -5.574 4.155 6.464 1.00 96.38 159 VAL A O 1
ATOM 1130 N N . THR A 1 160 ? -3.508 3.460 7.007 1.00 96.62 160 THR A N 1
ATOM 1131 C CA . THR A 1 160 ? -2.895 3.489 5.683 1.00 96.62 160 THR A CA 1
ATOM 1132 C C . THR A 1 160 ? -2.187 2.160 5.464 1.00 96.62 160 THR A C 1
ATOM 1134 O O . THR A 1 160 ? -1.393 1.739 6.303 1.00 96.62 160 THR A O 1
ATOM 1137 N N . LEU A 1 161 ? -2.457 1.509 4.339 1.00 95.81 161 LEU A N 1
ATOM 1138 C CA . LEU A 1 161 ? -1.799 0.273 3.930 1.00 95.81 161 LEU A CA 1
ATOM 1139 C C . LEU A 1 161 ? -0.925 0.559 2.711 1.00 95.81 161 LEU A C 1
ATOM 1141 O O . LEU A 1 161 ? -1.358 1.241 1.780 1.00 95.81 161 LEU A O 1
ATOM 1145 N N . SER A 1 162 ? 0.315 0.076 2.727 1.00 94.94 162 SER A N 1
ATOM 1146 C CA . SER A 1 162 ? 1.232 0.193 1.592 1.00 94.94 162 SER A CA 1
ATOM 1147 C C . SER A 1 162 ? 1.822 -1.156 1.212 1.00 94.94 162 SER A C 1
ATOM 1149 O O . SER A 1 162 ? 2.310 -1.885 2.069 1.00 94.94 162 SER A O 1
ATOM 1151 N N . TRP A 1 163 ? 1.808 -1.461 -0.082 1.00 94.25 163 TRP A N 1
ATOM 1152 C CA . TRP A 1 163 ? 2.334 -2.703 -0.645 1.00 94.25 163 TRP A CA 1
ATOM 1153 C C . TRP A 1 163 ? 3.415 -2.410 -1.681 1.00 94.25 163 TRP A C 1
ATOM 1155 O O . TRP A 1 163 ? 3.273 -1.445 -2.440 1.00 94.25 163 TRP A O 1
ATOM 1165 N N . PRO A 1 164 ? 4.457 -3.250 -1.783 1.00 89.94 164 PRO A N 1
ATOM 1166 C CA . PRO A 1 164 ? 5.390 -3.189 -2.892 1.00 89.94 164 PRO A CA 1
ATOM 1167 C C . PRO A 1 164 ? 4.685 -3.615 -4.188 1.00 89.94 164 PRO A C 1
ATOM 1169 O O . PRO A 1 164 ? 3.957 -4.607 -4.229 1.00 89.94 164 PRO A O 1
ATOM 1172 N N . ALA A 1 165 ? 4.915 -2.859 -5.255 1.00 81.38 165 ALA A N 1
ATOM 1173 C CA . ALA A 1 165 ? 4.391 -3.086 -6.591 1.00 81.38 165 ALA A CA 1
ATOM 1174 C C . ALA A 1 165 ? 5.547 -3.329 -7.568 1.00 81.38 165 ALA A C 1
ATOM 1176 O O . ALA A 1 165 ? 6.470 -2.521 -7.693 1.00 81.38 165 ALA A O 1
ATOM 1177 N N . THR A 1 166 ? 5.490 -4.433 -8.313 1.00 74.75 166 THR A N 1
ATOM 1178 C CA . THR A 1 166 ? 6.483 -4.718 -9.352 1.00 74.75 166 THR A CA 1
ATOM 1179 C C . THR A 1 166 ? 6.196 -3.884 -10.599 1.00 74.75 166 THR A C 1
ATOM 1181 O O . THR A 1 166 ? 5.296 -4.192 -11.379 1.00 74.75 166 THR A O 1
ATOM 1184 N N . VAL A 1 167 ? 6.990 -2.837 -10.830 1.00 71.75 167 VAL A N 1
ATOM 1185 C CA . VAL A 1 167 ? 6.864 -2.005 -12.035 1.00 71.75 167 VAL A CA 1
ATOM 1186 C C . VAL A 1 167 ? 7.811 -2.510 -13.119 1.00 71.75 167 VAL A C 1
ATOM 1188 O O . VAL A 1 167 ? 9.017 -2.249 -13.104 1.00 71.75 167 VAL A O 1
ATOM 1191 N N . THR A 1 168 ? 7.259 -3.214 -14.106 1.00 72.12 168 THR A N 1
ATOM 1192 C CA . THR A 1 168 ? 7.997 -3.582 -15.321 1.00 72.12 168 THR A CA 1
ATOM 1193 C C . THR A 1 168 ? 8.133 -2.383 -16.259 1.00 72.12 168 THR A C 1
ATOM 1195 O O . THR A 1 168 ? 7.170 -1.648 -16.468 1.00 72.12 168 THR A O 1
ATOM 1198 N N . THR A 1 169 ? 9.301 -2.208 -16.883 1.00 80.19 169 THR A N 1
ATOM 1199 C CA . THR A 1 169 ? 9.575 -1.163 -17.891 1.00 80.19 169 THR A CA 1
ATOM 1200 C C . THR A 1 169 ? 9.674 -1.765 -19.304 1.00 80.19 169 THR A C 1
ATOM 1202 O O . THR A 1 169 ? 10.751 -1.772 -19.907 1.00 80.19 169 THR A O 1
ATOM 1205 N N . PRO A 1 170 ? 8.566 -2.273 -19.886 1.00 80.69 170 PRO A N 1
ATOM 1206 C CA . PRO A 1 170 ? 8.610 -3.042 -21.133 1.00 80.69 170 PRO A CA 1
ATOM 1207 C C . PRO A 1 170 ? 9.108 -2.229 -22.332 1.00 80.69 170 PRO A C 1
ATOM 1209 O O . PRO A 1 170 ? 9.658 -2.800 -23.268 1.00 80.69 170 PRO A O 1
ATOM 1212 N N . TYR A 1 171 ? 8.954 -0.901 -22.308 1.00 84.12 171 TYR A N 1
ATOM 1213 C CA . TYR A 1 171 ? 9.344 -0.025 -23.414 1.00 84.12 171 TYR A CA 1
ATOM 1214 C C . TYR A 1 171 ? 10.804 0.427 -23.376 1.00 84.12 171 TYR A C 1
ATOM 1216 O O . TYR A 1 171 ? 11.314 0.861 -24.407 1.00 84.12 171 TYR A O 1
ATOM 1224 N N . LEU A 1 172 ? 11.500 0.306 -22.238 1.00 86.69 172 LEU A N 1
ATOM 1225 C CA . LEU A 1 172 ? 12.879 0.787 -22.115 1.00 86.69 172 LEU A CA 1
ATOM 1226 C C . LEU A 1 172 ? 13.809 0.056 -23.087 1.00 86.69 172 LEU A C 1
ATOM 1228 O O . LEU A 1 172 ? 14.479 0.691 -23.899 1.00 86.69 172 LEU A O 1
ATOM 1232 N N . VAL A 1 173 ? 13.827 -1.277 -23.027 1.00 88.62 173 VAL A N 1
ATOM 1233 C CA . VAL A 1 173 ? 14.712 -2.104 -23.858 1.00 88.62 173 VAL A CA 1
ATOM 1234 C C . VAL A 1 173 ? 14.435 -1.915 -25.356 1.00 88.62 173 VAL A C 1
ATOM 1236 O O . VAL A 1 173 ? 15.382 -1.606 -26.083 1.00 88.62 173 VAL A O 1
ATOM 1239 N N . PRO A 1 174 ? 13.188 -2.034 -25.859 1.00 89.12 174 PRO A N 1
ATOM 1240 C CA . PRO A 1 174 ? 12.931 -1.884 -27.288 1.00 89.12 174 PRO A CA 1
ATOM 1241 C C . PRO A 1 174 ? 13.185 -0.460 -27.796 1.00 89.12 174 PRO A C 1
ATOM 1243 O O . PRO A 1 174 ? 13.720 -0.315 -28.893 1.00 89.12 174 PRO A O 1
ATOM 1246 N N . LEU A 1 175 ? 12.871 0.591 -27.025 1.00 90.50 175 LEU A N 1
ATOM 1247 C CA . LEU A 1 175 ? 13.149 1.972 -27.445 1.00 90.50 175 LEU A CA 1
ATOM 1248 C C . LEU A 1 175 ? 14.646 2.284 -27.461 1.00 90.50 175 LEU A C 1
ATOM 1250 O O . LEU A 1 175 ? 15.113 2.969 -28.370 1.00 90.50 175 LEU A O 1
ATOM 1254 N N . LEU A 1 176 ? 15.409 1.756 -26.502 1.00 92.12 176 LEU A N 1
ATOM 1255 C CA . LEU A 1 176 ? 16.855 1.945 -26.454 1.00 92.12 176 LEU A CA 1
ATOM 1256 C C . LEU A 1 176 ? 17.542 1.204 -27.604 1.00 92.12 176 LEU A C 1
ATOM 1258 O O . LEU A 1 176 ? 18.321 1.808 -28.339 1.00 92.12 176 LEU A O 1
ATOM 1262 N N . VAL A 1 177 ? 17.217 -0.076 -27.812 1.00 92.94 177 VAL A N 1
ATOM 1263 C CA . VAL A 1 177 ? 17.786 -0.883 -28.905 1.00 92.94 177 VAL A CA 1
ATOM 1264 C C . VAL A 1 177 ? 17.362 -0.327 -30.264 1.00 92.94 177 VAL A C 1
ATOM 1266 O O . VAL A 1 177 ? 18.209 -0.089 -31.126 1.00 92.94 177 VAL A O 1
ATOM 1269 N N . GLY A 1 178 ? 16.068 -0.064 -30.454 1.00 92.31 178 GLY A N 1
ATOM 1270 C CA . GLY A 1 178 ? 15.536 0.490 -31.696 1.00 92.31 178 GLY A CA 1
ATOM 1271 C C . GLY A 1 178 ? 16.099 1.877 -31.998 1.00 92.31 178 GLY A C 1
ATOM 1272 O O . GLY A 1 178 ? 16.539 2.134 -33.118 1.00 92.31 178 GLY A O 1
ATOM 1273 N N . GLY A 1 179 ? 16.158 2.754 -30.994 1.00 92.38 179 GLY A N 1
ATOM 1274 C CA . GLY A 1 179 ? 16.723 4.090 -31.131 1.00 92.38 179 GLY A CA 1
ATOM 1275 C C . GLY A 1 179 ? 18.226 4.079 -31.418 1.00 92.38 179 GLY A C 1
ATOM 1276 O O . GLY A 1 179 ? 18.683 4.836 -32.276 1.00 92.38 179 GLY A O 1
ATOM 1277 N N . LEU A 1 180 ? 18.990 3.171 -30.797 1.00 94.38 180 LEU A N 1
ATOM 1278 C CA . LEU A 1 180 ? 20.415 2.984 -31.085 1.00 94.38 180 LEU A CA 1
ATOM 1279 C C . LEU A 1 180 ? 20.638 2.507 -32.524 1.00 94.38 180 LEU A C 1
ATOM 1281 O O . LEU A 1 180 ? 21.460 3.084 -33.234 1.00 94.38 180 LEU A O 1
ATOM 1285 N N . ILE A 1 181 ? 19.885 1.502 -32.982 1.00 94.88 181 ILE A N 1
ATOM 1286 C CA . ILE A 1 181 ? 19.957 1.017 -34.369 1.00 94.88 181 ILE A CA 1
ATOM 1287 C C . ILE A 1 181 ? 19.648 2.160 -35.339 1.00 94.88 181 ILE A C 1
ATOM 1289 O O . ILE A 1 181 ? 20.388 2.382 -36.298 1.00 94.88 181 ILE A O 1
ATOM 1293 N N . LEU A 1 182 ? 18.590 2.925 -35.070 1.00 92.44 182 LEU A N 1
ATOM 1294 C CA . LEU A 1 182 ? 18.174 4.030 -35.925 1.00 92.44 182 LEU A CA 1
ATOM 1295 C C . LEU A 1 182 ? 19.228 5.145 -35.987 1.00 92.44 182 LEU A C 1
ATOM 1297 O O . LEU A 1 182 ? 19.532 5.654 -37.070 1.00 92.44 182 LEU A O 1
ATOM 1301 N N . ALA A 1 183 ? 19.838 5.471 -34.844 1.00 90.88 183 ALA A N 1
ATOM 1302 C CA . ALA A 1 183 ? 20.926 6.435 -34.756 1.00 90.88 183 ALA A CA 1
ATOM 1303 C C . ALA A 1 183 ? 22.175 5.961 -35.516 1.00 90.88 183 ALA A C 1
ATOM 1305 O O . ALA A 1 183 ? 22.756 6.743 -36.270 1.00 90.88 183 ALA A O 1
ATOM 1306 N N . LEU A 1 184 ? 22.561 4.685 -35.387 1.00 92.94 184 LEU A N 1
ATOM 1307 C CA . LEU A 1 184 ? 23.708 4.108 -36.098 1.00 92.94 184 LEU A CA 1
ATOM 1308 C C . LEU A 1 184 ? 23.485 4.061 -37.613 1.00 92.94 184 LEU A C 1
ATOM 1310 O O . LEU A 1 184 ? 24.386 4.419 -38.373 1.00 92.94 184 LEU A O 1
ATOM 1314 N N . VAL A 1 185 ? 22.286 3.685 -38.066 1.00 92.69 185 VAL A N 1
ATOM 1315 C CA . VAL A 1 185 ? 21.924 3.699 -39.493 1.00 92.69 185 VAL A CA 1
ATOM 1316 C C . VAL A 1 185 ? 21.958 5.125 -40.040 1.00 92.69 185 VAL A C 1
ATOM 1318 O O . VAL A 1 185 ? 22.573 5.376 -41.080 1.00 92.69 185 VAL A O 1
ATOM 1321 N N . GLY A 1 186 ? 21.350 6.080 -39.332 1.00 89.62 186 GLY A N 1
ATOM 1322 C CA . GLY A 1 186 ? 21.378 7.489 -39.717 1.00 89.62 186 GLY A CA 1
ATOM 1323 C C . GLY A 1 186 ? 22.805 8.043 -39.788 1.00 89.62 186 GLY A C 1
ATOM 1324 O O . GLY A 1 186 ? 23.165 8.699 -40.769 1.00 89.62 186 GLY A O 1
ATOM 1325 N N . LEU A 1 187 ? 23.644 7.719 -38.799 1.00 90.50 187 LEU A N 1
ATOM 1326 C CA . LEU A 1 187 ? 25.040 8.142 -38.747 1.00 90.50 187 LEU A CA 1
ATOM 1327 C C . LEU A 1 187 ? 25.864 7.513 -39.877 1.00 90.50 187 LEU A C 1
ATOM 1329 O O . LEU A 1 187 ? 26.617 8.223 -40.539 1.00 90.50 187 LEU A O 1
ATOM 1333 N N . GLY A 1 188 ? 25.681 6.220 -40.154 1.00 89.25 188 GLY A N 1
ATOM 1334 C CA . GLY A 1 188 ? 26.344 5.516 -41.253 1.00 89.25 188 GLY A CA 1
ATOM 1335 C C . GLY A 1 188 ? 26.008 6.103 -42.627 1.00 89.25 188 GLY A C 1
ATOM 1336 O O . GLY A 1 188 ? 26.891 6.300 -43.462 1.00 89.25 188 GLY A O 1
ATOM 1337 N N . LEU A 1 189 ? 24.744 6.471 -42.857 1.00 88.25 189 LEU A N 1
ATOM 1338 C CA . LEU A 1 189 ? 24.340 7.164 -44.086 1.00 88.25 189 LEU A CA 1
ATOM 1339 C C . LEU A 1 189 ? 24.993 8.551 -44.212 1.00 88.25 189 LEU A C 1
ATOM 1341 O O . LEU A 1 189 ? 25.315 8.989 -45.321 1.00 88.25 189 LEU A O 1
ATOM 1345 N N . LEU A 1 190 ? 25.200 9.242 -43.088 1.00 86.31 190 LEU A N 1
ATOM 1346 C CA . LEU A 1 190 ? 25.789 10.580 -43.038 1.00 86.31 190 LEU A CA 1
ATOM 1347 C C . LEU A 1 190 ? 27.308 10.540 -43.270 1.00 86.31 190 LEU A C 1
ATOM 1349 O O . LEU A 1 190 ? 27.829 11.341 -44.052 1.00 86.31 190 LEU A O 1
ATOM 1353 N N . THR A 1 191 ? 28.011 9.577 -42.668 1.00 87.12 191 THR A N 1
ATOM 1354 C CA . THR A 1 191 ? 29.452 9.366 -42.881 1.00 87.12 191 THR A CA 1
ATOM 1355 C C . THR A 1 191 ? 29.744 8.894 -44.302 1.00 87.12 191 THR A C 1
ATOM 1357 O O . THR A 1 191 ? 30.653 9.426 -44.940 1.00 87.12 191 THR A O 1
ATOM 1360 N N . TRP A 1 192 ? 28.937 7.984 -44.852 1.00 87.31 192 TRP A N 1
ATOM 1361 C CA . TRP A 1 192 ? 29.070 7.539 -46.241 1.00 87.31 192 TRP A CA 1
ATOM 1362 C C . TRP A 1 192 ? 28.911 8.696 -47.236 1.00 87.31 192 TRP A C 1
ATOM 1364 O O . TRP A 1 192 ? 29.749 8.889 -48.121 1.00 87.31 192 TRP A O 1
ATOM 1374 N N . ASP A 1 193 ? 27.868 9.519 -47.076 1.00 83.38 193 ASP A N 1
ATOM 1375 C CA . ASP A 1 193 ? 27.653 10.697 -47.925 1.00 83.38 193 ASP A CA 1
ATOM 1376 C C . ASP A 1 193 ? 28.803 11.713 -47.815 1.00 83.38 193 ASP A C 1
ATOM 1378 O O . ASP A 1 193 ? 29.139 12.381 -48.797 1.00 83.38 193 ASP A O 1
ATOM 1382 N N . PHE A 1 194 ? 29.432 11.822 -46.643 1.00 79.12 194 PHE A N 1
ATOM 1383 C CA . PHE A 1 194 ? 30.599 12.674 -46.433 1.00 79.12 194 PHE A CA 1
ATOM 1384 C C . PHE A 1 194 ? 31.853 12.133 -47.140 1.00 79.12 194 PHE A C 1
ATOM 1386 O O . PHE A 1 194 ? 32.536 12.888 -47.838 1.00 79.12 194 PHE A O 1
ATOM 1393 N N . LEU A 1 195 ? 32.125 10.830 -47.022 1.00 81.19 195 LEU A N 1
ATOM 1394 C CA . LEU A 1 195 ? 33.289 10.171 -47.625 1.00 81.19 195 LEU A CA 1
ATOM 1395 C C . LEU A 1 195 ? 33.245 10.213 -49.160 1.00 81.19 195 LEU A C 1
ATOM 1397 O O . LEU A 1 195 ? 34.185 10.712 -49.781 1.00 81.19 195 LEU A O 1
ATOM 1401 N N . VAL A 1 196 ? 32.121 9.827 -49.775 1.00 80.31 196 VAL A N 1
ATOM 1402 C CA . VAL A 1 196 ? 31.957 9.849 -51.245 1.00 80.31 196 VAL A CA 1
ATOM 1403 C C . VAL A 1 196 ? 32.154 11.259 -51.809 1.00 80.31 196 VAL A C 1
ATOM 1405 O O . VAL A 1 196 ? 32.753 11.462 -52.866 1.00 80.31 196 VAL A O 1
ATOM 1408 N N . ARG A 1 197 ? 31.686 12.287 -51.098 1.00 70.19 197 ARG A N 1
ATOM 1409 C CA . ARG A 1 197 ? 31.843 13.674 -51.553 1.00 70.19 197 ARG A CA 1
ATOM 1410 C C . ARG A 1 197 ? 33.256 14.191 -51.403 1.00 70.19 197 ARG A C 1
ATOM 1412 O O . ARG A 1 197 ? 33.653 15.031 -52.208 1.00 70.19 197 ARG A O 1
ATOM 1419 N N . ARG A 1 198 ? 34.006 13.730 -50.402 1.00 71.50 198 ARG A N 1
ATOM 1420 C CA . ARG A 1 198 ? 35.418 14.089 -50.254 1.00 71.50 198 ARG A CA 1
ATOM 1421 C C . ARG A 1 198 ? 36.207 13.631 -51.477 1.00 71.50 198 ARG A C 1
ATOM 1423 O O . ARG A 1 198 ? 36.981 14.412 -52.019 1.00 71.50 198 ARG A O 1
ATOM 1430 N N . GLU A 1 199 ? 35.928 12.432 -51.973 1.00 72.31 199 GLU A N 1
ATOM 1431 C CA . GLU A 1 199 ? 36.556 11.893 -53.182 1.00 72.31 199 GLU A CA 1
ATOM 1432 C C . GLU A 1 199 ? 36.142 12.651 -54.445 1.00 72.31 199 GLU A C 1
ATOM 1434 O O . GLU A 1 199 ? 36.991 12.999 -55.268 1.00 72.31 199 GLU A O 1
ATOM 1439 N N . VAL A 1 200 ? 34.853 12.972 -54.592 1.00 68.00 200 VAL A N 1
ATOM 1440 C CA . VAL A 1 200 ? 34.374 13.753 -55.742 1.00 68.00 200 VAL A CA 1
ATOM 1441 C C . VAL A 1 200 ? 34.962 15.165 -55.728 1.00 68.00 200 VAL A C 1
ATOM 1443 O O . VAL A 1 200 ? 35.457 15.618 -56.758 1.00 68.00 200 VAL A O 1
ATOM 1446 N N . ARG A 1 201 ? 34.988 15.835 -54.567 1.00 61.25 201 ARG A N 1
ATOM 1447 C CA . ARG A 1 201 ? 35.575 17.175 -54.408 1.00 61.25 201 ARG A CA 1
ATOM 1448 C C . ARG A 1 201 ? 37.079 17.181 -54.656 1.00 61.25 201 ARG A C 1
ATOM 1450 O O . ARG A 1 201 ? 37.567 18.081 -55.332 1.00 61.25 201 ARG A O 1
ATOM 1457 N N . ALA A 1 202 ? 37.800 16.172 -54.167 1.00 68.31 202 ALA A N 1
ATOM 1458 C CA . ALA A 1 202 ? 39.229 16.021 -54.424 1.00 68.31 202 ALA A CA 1
ATOM 1459 C C . ALA A 1 202 ? 39.512 15.833 -55.923 1.00 68.31 202 ALA A C 1
ATOM 1461 O O . ALA A 1 202 ? 40.416 16.463 -56.468 1.00 68.31 202 ALA A O 1
ATOM 1462 N N . ARG A 1 203 ? 38.691 15.042 -56.628 1.00 66.50 203 ARG A N 1
ATOM 1463 C CA . ARG A 1 203 ? 38.813 14.849 -58.082 1.00 66.50 203 ARG A CA 1
ATOM 1464 C C . ARG A 1 203 ? 38.455 16.106 -58.874 1.00 66.50 203 ARG A C 1
ATOM 1466 O O . ARG A 1 203 ? 39.123 16.397 -59.862 1.00 66.50 203 ARG A O 1
ATOM 1473 N N . THR A 1 204 ? 37.437 16.865 -58.469 1.00 65.06 204 THR A N 1
ATOM 1474 C CA . THR A 1 204 ? 37.102 18.138 -59.130 1.00 65.06 204 THR A CA 1
ATOM 1475 C C . THR A 1 204 ? 38.149 19.215 -58.867 1.00 65.06 204 THR A C 1
ATOM 1477 O O . THR A 1 204 ? 38.495 19.933 -59.797 1.00 65.06 204 THR A O 1
ATOM 1480 N N . ALA A 1 205 ? 38.718 19.277 -57.658 1.00 64.44 205 ALA A N 1
ATOM 1481 C CA . ALA A 1 205 ? 39.814 20.188 -57.334 1.00 64.44 205 ALA A CA 1
ATOM 1482 C C . ALA A 1 205 ? 41.087 19.840 -58.124 1.00 64.44 205 ALA A C 1
ATOM 1484 O O . ALA A 1 205 ? 41.698 20.723 -58.713 1.00 64.44 205 ALA A O 1
ATOM 1485 N N . ALA A 1 206 ? 41.427 18.551 -58.245 1.00 66.19 206 ALA A N 1
ATOM 1486 C CA . ALA A 1 206 ? 42.542 18.098 -59.078 1.00 66.19 206 ALA A CA 1
ATOM 1487 C C . ALA A 1 206 ? 42.319 18.384 -60.577 1.00 66.19 206 ALA A C 1
ATOM 1489 O O . ALA A 1 206 ? 43.261 18.717 -61.290 1.00 66.19 206 ALA A O 1
ATOM 1490 N N . ARG A 1 207 ? 41.076 18.288 -61.073 1.00 66.94 207 ARG A N 1
ATOM 1491 C CA . ARG A 1 207 ? 40.729 18.670 -62.456 1.00 66.94 207 ARG A CA 1
ATOM 1492 C C . ARG A 1 207 ? 40.809 20.179 -62.684 1.00 66.94 207 ARG A C 1
ATOM 1494 O O . ARG A 1 207 ? 41.301 20.587 -63.725 1.00 66.94 207 ARG A O 1
ATOM 1501 N N . GLN A 1 208 ? 40.368 20.993 -61.727 1.00 64.56 208 GLN A N 1
ATOM 1502 C CA . GLN A 1 208 ? 40.481 22.453 -61.805 1.00 64.56 208 GLN A CA 1
ATOM 1503 C C . GLN A 1 208 ? 41.936 22.920 -61.711 1.00 64.56 208 GLN A C 1
ATOM 1505 O O . GLN A 1 208 ? 42.324 23.810 -62.454 1.00 64.56 208 GLN A O 1
ATOM 1510 N N . GLN A 1 209 ? 42.760 22.284 -60.874 1.00 63.19 209 GLN A N 1
ATOM 1511 C CA . GLN A 1 209 ? 44.200 22.554 -60.818 1.00 63.19 209 GLN A CA 1
ATOM 1512 C C . GLN A 1 209 ? 44.911 22.149 -62.113 1.00 63.19 209 GLN A C 1
ATOM 1514 O O . GLN A 1 209 ? 45.728 22.913 -62.611 1.00 63.19 209 GLN A O 1
ATOM 1519 N N . LYS A 1 210 ? 44.565 20.996 -62.706 1.00 63.59 210 LYS A N 1
ATOM 1520 C CA . LYS A 1 210 ? 45.085 20.606 -64.027 1.00 63.59 210 LYS A CA 1
ATOM 1521 C C . LYS A 1 210 ? 44.654 21.574 -65.131 1.00 63.59 210 LYS A C 1
ATOM 1523 O O . LYS A 1 210 ? 45.487 21.954 -65.937 1.00 63.59 210 LYS A O 1
ATOM 1528 N N . ALA A 1 211 ? 43.398 22.021 -65.132 1.00 62.16 211 ALA A N 1
ATOM 1529 C CA . ALA A 1 211 ? 42.913 23.016 -66.090 1.00 62.16 211 ALA A CA 1
ATOM 1530 C C . ALA A 1 211 ? 43.562 24.401 -65.889 1.00 62.16 211 ALA A C 1
ATOM 1532 O O . ALA A 1 211 ? 43.838 25.093 -66.861 1.00 62.16 211 ALA A O 1
ATOM 1533 N N . ALA A 1 212 ? 43.843 24.805 -64.647 1.00 60.22 212 ALA A N 1
ATOM 1534 C CA . ALA A 1 212 ? 44.562 26.044 -64.351 1.00 60.22 212 ALA A CA 1
ATOM 1535 C C . ALA A 1 212 ? 46.049 25.971 -64.753 1.00 60.22 212 ALA A C 1
ATOM 1537 O O . ALA A 1 212 ? 46.601 26.962 -65.230 1.00 60.22 212 ALA A O 1
ATOM 1538 N N . ALA A 1 213 ? 46.686 24.803 -64.615 1.00 62.06 213 ALA A N 1
ATOM 1539 C CA . ALA A 1 213 ? 48.047 24.568 -65.097 1.00 62.06 213 ALA A CA 1
ATOM 1540 C C . ALA A 1 213 ? 48.131 24.649 -66.635 1.00 62.06 213 ALA A C 1
ATOM 1542 O O . ALA A 1 213 ? 48.989 25.361 -67.147 1.00 62.06 213 ALA A O 1
ATOM 1543 N N . ASP A 1 214 ? 47.178 24.041 -67.354 1.00 58.25 214 ASP A N 1
ATOM 1544 C CA . ASP A 1 214 ? 47.079 24.082 -68.829 1.00 58.25 214 ASP A CA 1
ATOM 1545 C C . ASP A 1 214 ? 46.944 25.524 -69.373 1.00 58.25 214 ASP A C 1
ATOM 1547 O O . ASP A 1 214 ? 47.557 25.911 -70.370 1.00 58.25 214 ASP A O 1
ATOM 1551 N N . VAL A 1 215 ? 46.166 26.373 -68.689 1.00 57.94 215 VAL A N 1
ATOM 1552 C CA . VAL A 1 215 ? 45.982 27.789 -69.070 1.00 57.94 215 VAL A CA 1
ATOM 1553 C C . VAL A 1 215 ? 47.240 28.622 -68.800 1.00 57.94 215 VAL A C 1
ATOM 1555 O O . VAL A 1 215 ? 47.534 29.552 -69.550 1.00 57.94 215 VAL A O 1
ATOM 1558 N N . THR A 1 216 ? 48.013 28.275 -67.769 1.00 57.28 216 THR A N 1
ATOM 1559 C CA . THR A 1 216 ? 49.273 28.966 -67.445 1.00 57.28 216 THR A CA 1
ATOM 1560 C C . THR A 1 216 ? 50.389 28.578 -68.425 1.00 57.28 216 THR A C 1
ATOM 1562 O O . THR A 1 216 ? 51.180 29.430 -68.819 1.00 57.28 216 THR A O 1
ATOM 1565 N N . GLU A 1 217 ? 50.409 27.326 -68.891 1.00 50.47 217 GLU A N 1
ATOM 1566 C CA . GLU A 1 217 ? 51.347 26.831 -69.912 1.00 50.47 217 GLU A CA 1
ATOM 1567 C C . GLU A 1 217 ? 51.038 27.390 -71.314 1.00 50.47 217 GLU A C 1
ATOM 1569 O O . GLU A 1 217 ? 51.941 27.658 -72.101 1.00 50.47 217 GLU A O 1
ATOM 1574 N N . THR A 1 218 ? 49.771 27.693 -71.610 1.00 49.50 218 THR A N 1
ATOM 1575 C CA . THR A 1 218 ? 49.398 28.362 -72.871 1.00 49.50 218 THR A CA 1
ATOM 1576 C C . THR A 1 218 ? 49.722 29.870 -72.856 1.00 49.50 218 THR A C 1
ATOM 1578 O O . THR A 1 218 ? 49.867 30.488 -73.910 1.00 49.50 218 THR A O 1
ATOM 1581 N N . ALA A 1 219 ? 49.881 30.481 -71.675 1.00 46.69 219 ALA A N 1
ATOM 1582 C CA . ALA A 1 219 ? 50.229 31.898 -71.529 1.00 46.69 219 ALA A CA 1
ATOM 1583 C C . ALA A 1 219 ? 51.732 32.193 -71.708 1.00 46.69 219 ALA A C 1
ATOM 1585 O O . ALA A 1 219 ? 52.095 33.339 -71.960 1.00 46.69 219 ALA A O 1
ATOM 1586 N N . THR A 1 220 ? 52.610 31.186 -71.637 1.00 46.09 220 THR A N 1
ATOM 1587 C CA . THR A 1 220 ? 54.050 31.353 -71.909 1.00 46.09 220 THR A CA 1
ATOM 1588 C C . THR A 1 220 ? 54.415 31.199 -73.390 1.00 46.09 220 THR A C 1
ATOM 1590 O O . THR A 1 220 ? 55.550 31.490 -73.762 1.00 46.09 220 THR A O 1
ATOM 1593 N N . MET A 1 221 ? 53.464 30.840 -74.265 1.00 46.94 221 MET A N 1
ATOM 1594 C CA . MET A 1 221 ? 53.666 30.767 -75.720 1.00 46.94 221 MET A CA 1
ATOM 1595 C C . MET A 1 221 ? 52.862 31.837 -76.479 1.00 46.94 221 MET A C 1
ATOM 1597 O O . MET A 1 221 ? 52.102 31.551 -77.399 1.00 46.94 221 MET A O 1
ATOM 1601 N N . ARG A 1 222 ? 53.011 33.105 -76.089 1.00 43.47 222 ARG A N 1
ATOM 1602 C CA . ARG A 1 222 ? 52.652 34.283 -76.903 1.00 43.47 222 ARG A CA 1
ATOM 1603 C C . ARG A 1 222 ? 53.413 35.460 -76.289 1.00 43.47 222 ARG A C 1
ATOM 1605 O O . ARG A 1 222 ? 53.090 35.871 -75.187 1.00 43.47 222 ARG A O 1
ATOM 1612 N N . VAL A 1 223 ? 54.523 35.934 -76.843 1.00 45.00 223 VAL A N 1
ATOM 1613 C CA . VAL A 1 223 ? 54.604 36.843 -77.993 1.00 45.00 223 VAL A CA 1
ATOM 1614 C C . VAL A 1 223 ? 56.077 36.897 -78.432 1.00 45.00 223 VAL A C 1
ATOM 1616 O O . VAL A 1 223 ? 56.933 37.261 -77.633 1.00 45.00 223 VAL A O 1
ATOM 1619 N N . VAL A 1 224 ? 56.357 36.592 -79.700 1.00 42.25 224 VAL A N 1
ATOM 1620 C CA . VAL A 1 224 ? 57.431 37.241 -80.469 1.00 42.25 224 VAL A CA 1
ATOM 1621 C C . VAL A 1 224 ? 56.791 37.641 -81.793 1.00 42.25 224 VAL A C 1
ATOM 1623 O O . VAL A 1 224 ? 56.240 36.805 -82.508 1.00 42.25 224 VAL A O 1
ATOM 1626 N N . GLU A 1 225 ? 56.771 38.943 -82.035 1.00 41.06 225 GLU A N 1
ATOM 1627 C CA . GLU A 1 225 ? 56.241 39.598 -83.224 1.00 41.06 225 GLU A CA 1
ATOM 1628 C C . GLU A 1 225 ? 57.380 39.741 -84.244 1.00 41.06 225 GLU A C 1
ATOM 1630 O O . GLU A 1 225 ? 58.428 40.260 -83.880 1.00 41.06 225 GLU A O 1
ATOM 1635 N N . GLU A 1 226 ? 57.197 39.250 -85.477 1.00 33.84 226 GLU A N 1
ATOM 1636 C CA . GLU A 1 226 ? 57.458 39.989 -86.731 1.00 33.84 226 GLU A CA 1
ATOM 1637 C C . GLU A 1 226 ? 57.231 39.103 -87.982 1.00 33.84 226 GLU A C 1
ATOM 1639 O O . GLU A 1 226 ? 57.906 38.102 -88.194 1.00 33.84 226 GLU A O 1
ATOM 1644 N N . GLY A 1 227 ? 56.279 39.523 -88.830 1.00 33.28 227 GLY A N 1
ATOM 1645 C CA . GLY A 1 227 ? 56.330 39.411 -90.299 1.00 33.28 227 GLY A CA 1
ATOM 1646 C C . GLY A 1 227 ? 56.073 38.063 -91.005 1.00 33.28 227 GLY A C 1
ATOM 1647 O O . GLY A 1 227 ? 56.997 37.294 -91.233 1.00 33.28 227 GLY A O 1
ATOM 1648 N N . GLY A 1 228 ? 54.862 37.876 -91.559 1.00 29.19 228 GLY A N 1
ATOM 1649 C CA . GLY A 1 228 ? 54.629 37.020 -92.748 1.00 29.19 228 GLY A CA 1
ATOM 1650 C C . GLY A 1 228 ? 53.459 36.020 -92.645 1.00 29.19 228 GLY A C 1
ATOM 1651 O O . GLY A 1 228 ? 53.206 35.509 -91.560 1.00 29.19 228 GLY A O 1
ATOM 1652 N N . PRO A 1 229 ? 52.688 35.755 -93.727 1.00 46.56 229 PRO A N 1
ATOM 1653 C CA . PRO A 1 229 ? 51.278 35.375 -93.609 1.00 46.56 229 PRO A CA 1
ATOM 1654 C C . PRO A 1 229 ? 50.988 33.862 -93.584 1.00 46.56 229 PRO A C 1
ATOM 1656 O O . PRO A 1 229 ? 51.733 33.048 -94.114 1.00 46.56 229 PRO A O 1
ATOM 1659 N N . MET A 1 230 ? 49.788 33.554 -93.072 1.00 38.69 230 MET A N 1
ATOM 1660 C CA . MET A 1 230 ? 49.019 32.301 -93.175 1.00 38.69 230 MET A CA 1
ATOM 1661 C C . MET A 1 230 ? 49.568 31.042 -92.484 1.00 38.69 230 MET A C 1
ATOM 1663 O O . MET A 1 230 ? 50.359 30.302 -93.050 1.00 38.69 230 MET A O 1
ATOM 1667 N N . ALA A 1 231 ? 48.953 30.685 -91.351 1.00 35.91 231 ALA A N 1
ATOM 1668 C CA . ALA A 1 231 ? 48.259 29.400 -91.178 1.00 35.91 231 ALA A CA 1
ATOM 1669 C C . ALA A 1 231 ? 47.527 29.371 -89.825 1.00 35.91 231 ALA A C 1
ATOM 1671 O O . ALA A 1 231 ? 48.120 29.533 -88.763 1.00 35.91 231 ALA A O 1
ATOM 1672 N N . SER A 1 232 ? 46.214 29.150 -89.872 1.00 40.72 232 SER A N 1
ATOM 1673 C CA . SER A 1 232 ? 45.399 28.796 -88.710 1.00 40.72 232 SER A CA 1
ATOM 1674 C C . SER A 1 232 ? 45.833 27.420 -88.192 1.00 40.72 232 SER A C 1
ATOM 1676 O O . SER A 1 232 ? 45.733 26.435 -88.921 1.00 40.72 232 SER A O 1
ATOM 1678 N N . ALA A 1 233 ? 46.295 27.342 -86.944 1.00 37.19 233 ALA A N 1
ATOM 1679 C CA . ALA A 1 233 ? 46.532 26.081 -86.248 1.00 37.19 233 ALA A CA 1
ATOM 1680 C C . ALA A 1 233 ? 45.751 26.073 -84.927 1.00 37.19 233 ALA A C 1
ATOM 1682 O O . ALA A 1 233 ? 46.224 26.530 -83.891 1.00 37.19 233 ALA A O 1
ATOM 1683 N N . ALA A 1 234 ? 44.520 25.564 -84.981 1.00 36.88 234 ALA A N 1
ATOM 1684 C CA . ALA A 1 234 ? 43.811 25.088 -83.798 1.00 36.88 234 ALA A CA 1
ATOM 1685 C C . ALA A 1 234 ? 44.357 23.694 -83.416 1.00 36.88 234 ALA A C 1
ATOM 1687 O O . ALA A 1 234 ? 44.543 22.866 -84.316 1.00 36.88 234 ALA A O 1
ATOM 1688 N N . PRO A 1 235 ? 44.585 23.373 -82.127 1.00 42.12 235 PRO A N 1
ATOM 1689 C CA . PRO A 1 235 ? 45.015 22.039 -81.733 1.00 42.12 235 PRO A CA 1
ATOM 1690 C C . PRO A 1 235 ? 43.827 21.082 -81.877 1.00 42.12 235 PRO A C 1
ATOM 1692 O O . PRO A 1 235 ? 42.929 21.017 -81.040 1.00 42.12 235 PRO A O 1
ATOM 1695 N N . THR A 1 236 ? 43.790 20.338 -82.979 1.00 42.56 236 THR A N 1
ATOM 1696 C CA . THR A 1 236 ? 42.846 19.231 -83.129 1.00 42.56 236 THR A CA 1
ATOM 1697 C C . THR A 1 236 ? 43.367 18.069 -82.300 1.00 42.56 236 THR A C 1
ATOM 1699 O O . THR A 1 236 ? 44.432 17.531 -82.595 1.00 42.56 236 THR A O 1
ATOM 1702 N N . ALA A 1 237 ? 42.610 17.675 -81.271 1.00 45.50 237 ALA A N 1
ATOM 1703 C CA . ALA A 1 237 ? 42.798 16.422 -80.551 1.00 45.50 237 ALA A CA 1
ATOM 1704 C C . ALA A 1 237 ? 43.025 15.292 -81.566 1.00 45.50 237 ALA A C 1
ATOM 1706 O O . ALA A 1 237 ? 42.117 14.935 -82.324 1.00 45.50 237 ALA A O 1
ATOM 1707 N N . ALA A 1 238 ? 44.260 14.789 -81.623 1.00 56.28 238 ALA A N 1
ATOM 1708 C CA . ALA A 1 238 ? 44.677 13.793 -82.591 1.00 56.28 238 ALA A CA 1
ATOM 1709 C C . ALA A 1 238 ? 43.819 12.537 -82.409 1.00 56.28 238 ALA A C 1
ATOM 1711 O O . ALA A 1 238 ? 43.988 11.762 -81.467 1.00 56.28 238 ALA A O 1
ATOM 1712 N N . ARG A 1 239 ? 42.850 12.351 -83.309 1.00 49.00 239 ARG A N 1
ATOM 1713 C CA . ARG A 1 239 ? 42.085 11.111 -83.400 1.00 49.00 239 ARG A CA 1
ATOM 1714 C C . ARG A 1 239 ? 43.078 10.022 -83.791 1.00 49.00 239 ARG A C 1
ATOM 1716 O O . ARG A 1 239 ? 43.634 10.067 -84.887 1.00 49.00 239 ARG A O 1
ATOM 1723 N N . LEU A 1 240 ? 43.324 9.085 -82.876 1.00 66.81 240 LEU A N 1
ATOM 1724 C CA . LEU A 1 240 ? 44.231 7.961 -83.092 1.00 66.81 240 LEU A CA 1
ATOM 1725 C C . LEU A 1 240 ? 43.893 7.273 -84.416 1.00 66.81 240 LEU A C 1
ATOM 1727 O O . LEU A 1 240 ? 42.737 6.946 -84.698 1.00 66.81 240 LEU A O 1
ATOM 1731 N N . THR A 1 241 ? 44.912 7.067 -85.244 1.00 78.75 241 THR A N 1
ATOM 1732 C CA . THR A 1 241 ? 44.737 6.396 -86.534 1.00 78.75 241 THR A CA 1
ATOM 1733 C C . THR A 1 241 ? 44.281 4.948 -86.313 1.00 78.75 241 THR A C 1
ATOM 1735 O O . THR A 1 241 ? 44.610 4.327 -85.300 1.00 78.75 241 THR A O 1
ATOM 1738 N N . ARG A 1 242 ? 43.550 4.351 -87.270 1.00 74.00 242 ARG A N 1
ATOM 1739 C CA . ARG A 1 242 ? 43.089 2.942 -87.183 1.00 74.00 242 ARG A CA 1
ATOM 1740 C C . ARG A 1 242 ? 44.214 1.954 -86.845 1.00 74.00 242 ARG A C 1
ATOM 1742 O O . ARG A 1 242 ? 43.948 0.916 -86.250 1.00 74.00 242 ARG A O 1
ATOM 1749 N N . ARG A 1 243 ? 45.455 2.265 -87.231 1.00 78.88 243 ARG A N 1
ATOM 1750 C CA . ARG A 1 243 ? 46.639 1.460 -86.913 1.00 78.88 243 ARG A CA 1
ATOM 1751 C C . ARG A 1 243 ? 46.981 1.524 -85.422 1.00 78.88 243 ARG A C 1
ATOM 1753 O O . ARG A 1 243 ? 47.121 0.475 -84.808 1.00 78.88 243 ARG A O 1
ATOM 1760 N N . GLN A 1 244 ? 47.007 2.723 -84.845 1.00 81.00 244 GLN A N 1
ATOM 1761 C CA . GLN A 1 244 ? 47.266 2.938 -83.417 1.00 81.00 244 GLN A CA 1
ATOM 1762 C C . GLN A 1 244 ? 46.159 2.358 -82.530 1.00 81.00 244 GLN A C 1
ATOM 1764 O O . GLN A 1 244 ? 46.446 1.860 -81.447 1.00 81.00 244 GLN A O 1
ATOM 1769 N N . LEU A 1 245 ? 44.905 2.351 -83.001 1.00 79.69 245 LEU A N 1
ATOM 1770 C CA . LEU A 1 245 ? 43.804 1.698 -82.287 1.00 79.69 245 LEU A CA 1
ATOM 1771 C C . LEU A 1 245 ? 44.030 0.182 -82.154 1.00 79.69 245 LEU A C 1
ATOM 1773 O O . LEU A 1 245 ? 43.919 -0.356 -81.061 1.00 79.69 245 LEU A O 1
ATOM 1777 N N . ARG A 1 246 ? 44.440 -0.490 -83.242 1.00 81.62 246 ARG A N 1
ATOM 1778 C CA . ARG A 1 246 ? 44.766 -1.930 -83.218 1.00 81.62 246 ARG A CA 1
ATOM 1779 C C . ARG A 1 246 ? 45.981 -2.238 -82.349 1.00 81.62 246 ARG A C 1
ATOM 1781 O O . ARG A 1 246 ? 46.047 -3.296 -81.735 1.00 81.62 246 ARG A O 1
ATOM 1788 N N . GLU A 1 247 ? 46.959 -1.341 -82.338 1.00 81.38 247 GLU A N 1
ATOM 1789 C CA . GLU A 1 247 ? 48.179 -1.487 -81.542 1.00 81.38 247 GLU A CA 1
ATOM 1790 C C . GLU A 1 247 ? 47.875 -1.351 -80.045 1.00 81.38 247 GLU A C 1
ATOM 1792 O O . GLU A 1 247 ? 48.325 -2.171 -79.247 1.00 81.38 247 GLU A O 1
ATOM 1797 N N . ARG A 1 248 ? 47.002 -0.402 -79.683 1.00 79.31 248 ARG A N 1
ATOM 1798 C CA . ARG A 1 248 ? 46.483 -0.252 -78.322 1.00 79.31 248 ARG A CA 1
ATOM 1799 C C . ARG A 1 248 ? 45.635 -1.451 -77.895 1.00 79.31 248 ARG A C 1
ATOM 1801 O O . ARG A 1 248 ? 45.835 -1.951 -76.795 1.00 79.31 248 ARG A O 1
ATOM 1808 N N . ASP A 1 249 ? 44.747 -1.942 -78.758 1.00 77.19 249 ASP A N 1
ATOM 1809 C CA . ASP A 1 249 ? 43.909 -3.107 -78.447 1.00 77.19 249 ASP A CA 1
ATOM 1810 C C . ASP A 1 249 ? 44.757 -4.377 -78.244 1.00 77.19 249 ASP A C 1
ATOM 1812 O O . ASP A 1 249 ? 44.477 -5.162 -77.341 1.00 77.19 249 ASP A O 1
ATOM 1816 N N . ARG A 1 250 ? 45.854 -4.553 -79.000 1.00 75.50 250 ARG A N 1
ATOM 1817 C CA . ARG A 1 250 ? 46.819 -5.644 -78.758 1.00 75.50 250 ARG A CA 1
ATOM 1818 C C . ARG A 1 250 ? 47.576 -5.489 -77.445 1.00 75.50 250 ARG A C 1
ATOM 1820 O O . ARG A 1 250 ? 47.738 -6.475 -76.736 1.00 75.50 250 ARG A O 1
ATOM 1827 N N . ALA A 1 251 ? 48.027 -4.280 -77.112 1.00 74.19 251 ALA A N 1
ATOM 1828 C CA . ALA A 1 251 ? 48.705 -4.027 -75.841 1.00 74.19 251 ALA A CA 1
ATOM 1829 C C . ALA A 1 251 ? 47.770 -4.290 -74.647 1.00 74.19 251 ALA A C 1
ATOM 1831 O O . ALA A 1 251 ? 48.189 -4.830 -73.626 1.00 74.19 251 ALA A O 1
ATOM 1832 N N . GLN A 1 252 ? 46.485 -3.971 -74.799 1.00 71.62 252 GLN A N 1
ATOM 1833 C CA . GLN A 1 252 ? 45.472 -4.171 -73.770 1.00 71.62 252 GLN A CA 1
ATOM 1834 C C . GLN A 1 252 ? 45.072 -5.650 -73.631 1.00 71.62 252 GLN A C 1
ATOM 1836 O O . GLN A 1 252 ? 44.908 -6.119 -72.510 1.00 71.62 252 GLN A O 1
ATOM 1841 N N . ALA A 1 253 ? 45.025 -6.402 -74.736 1.00 67.62 253 ALA A N 1
ATOM 1842 C CA . ALA A 1 253 ? 44.854 -7.858 -74.722 1.00 67.62 253 ALA A CA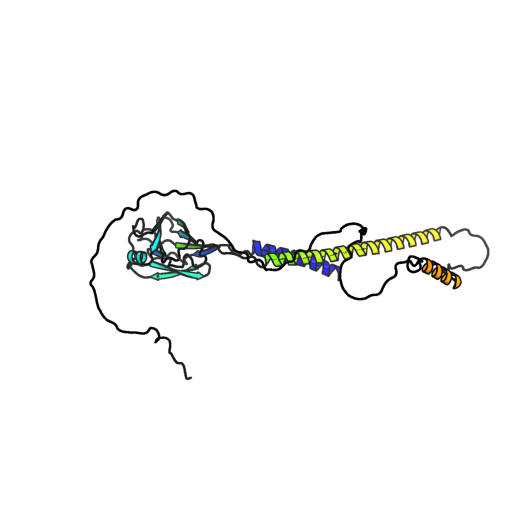 1
ATOM 1843 C C . ALA A 1 253 ? 46.062 -8.593 -74.109 1.00 67.62 253 ALA A C 1
ATOM 1845 O O . ALA A 1 253 ? 45.881 -9.554 -73.371 1.00 67.62 253 ALA A O 1
ATOM 1846 N N . ALA A 1 254 ? 47.289 -8.116 -74.351 1.00 68.88 254 ALA A N 1
ATOM 1847 C CA . ALA A 1 254 ? 48.500 -8.651 -73.719 1.00 68.88 254 ALA A CA 1
ATOM 1848 C C . ALA A 1 254 ? 48.586 -8.341 -72.211 1.00 68.88 254 ALA A C 1
ATOM 1850 O O . ALA A 1 254 ? 49.330 -8.993 -71.487 1.00 68.88 254 ALA A O 1
ATOM 1851 N N . SER A 1 255 ? 47.821 -7.350 -71.745 1.00 63.28 255 SER A N 1
ATOM 1852 C CA . SER A 1 255 ? 47.729 -6.963 -70.334 1.00 63.28 255 SER A CA 1
ATOM 1853 C C . SER A 1 255 ? 46.568 -7.652 -69.600 1.00 63.28 255 SER A C 1
ATOM 1855 O O . SER A 1 255 ? 46.391 -7.415 -68.406 1.00 63.28 255 SER A O 1
ATOM 1857 N N . ASP A 1 256 ? 45.755 -8.468 -70.291 1.00 63.59 256 ASP A N 1
ATOM 1858 C CA . ASP A 1 256 ? 44.660 -9.224 -69.676 1.00 63.59 256 ASP A CA 1
ATOM 1859 C C . ASP A 1 256 ? 45.226 -10.497 -69.013 1.00 63.59 256 ASP A C 1
ATOM 1861 O O . ASP A 1 256 ? 45.737 -11.381 -69.709 1.00 63.59 256 ASP A O 1
ATOM 1865 N N . PRO A 1 257 ? 45.129 -10.644 -67.678 1.00 57.62 257 PRO A N 1
ATOM 1866 C CA . PRO A 1 257 ? 45.669 -11.795 -66.948 1.00 57.62 257 PRO A CA 1
ATOM 1867 C C . PRO A 1 257 ? 45.035 -13.147 -67.327 1.00 57.62 257 PRO A C 1
ATOM 1869 O O . PRO A 1 257 ? 45.494 -14.187 -66.862 1.00 57.62 257 PRO A O 1
ATOM 1872 N N . ARG A 1 258 ? 44.004 -13.163 -68.184 1.00 58.19 258 ARG A N 1
ATOM 1873 C CA . ARG A 1 258 ? 43.367 -14.380 -68.718 1.00 58.19 258 ARG A CA 1
ATOM 1874 C C . ARG A 1 258 ? 44.113 -15.036 -69.886 1.00 58.19 258 ARG A C 1
ATOM 1876 O O . ARG A 1 258 ? 43.787 -16.167 -70.226 1.00 58.19 258 ARG A O 1
ATOM 1883 N N . ALA A 1 259 ? 45.073 -14.346 -70.507 1.00 58.34 259 ALA A N 1
ATOM 1884 C CA . ALA A 1 259 ? 45.829 -14.843 -71.665 1.00 58.34 259 ALA A CA 1
ATOM 1885 C C . ALA A 1 259 ? 47.258 -15.315 -71.321 1.00 58.34 259 ALA A C 1
ATOM 1887 O O . ALA A 1 259 ? 48.027 -15.662 -72.217 1.00 58.34 259 ALA A O 1
ATOM 1888 N N . ALA A 1 260 ? 47.628 -15.323 -70.036 1.00 57.75 260 ALA A N 1
ATOM 1889 C CA . ALA A 1 260 ? 48.898 -15.880 -69.583 1.00 57.75 260 ALA A CA 1
ATOM 1890 C C . ALA A 1 260 ? 48.882 -17.419 -69.709 1.00 57.75 260 ALA A C 1
ATOM 1892 O O . ALA A 1 260 ? 47.858 -18.026 -69.388 1.00 57.75 260 ALA A O 1
ATOM 1893 N N . PRO A 1 261 ? 49.993 -18.066 -70.118 1.00 57.59 261 PRO A N 1
ATOM 1894 C CA . PRO A 1 261 ? 50.069 -19.527 -70.212 1.00 57.59 261 PRO A CA 1
ATOM 1895 C C . PRO A 1 261 ? 49.808 -20.246 -68.873 1.00 57.59 261 PRO A C 1
ATOM 1897 O O . PRO A 1 261 ? 49.402 -21.402 -68.902 1.00 57.59 261 PRO A O 1
ATOM 1900 N N . ASP A 1 262 ? 49.924 -19.535 -67.740 1.00 61.28 262 ASP A N 1
ATOM 1901 C CA . ASP A 1 262 ? 49.612 -20.014 -66.381 1.00 61.28 262 ASP A CA 1
ATOM 1902 C C . ASP A 1 262 ? 48.463 -19.225 -65.699 1.00 61.28 262 ASP A C 1
ATOM 1904 O O . ASP A 1 262 ? 48.415 -19.084 -64.475 1.00 61.28 262 ASP A O 1
ATOM 1908 N N . GLY A 1 263 ? 47.538 -18.646 -66.474 1.00 54.19 263 GLY A N 1
ATOM 1909 C CA . GLY A 1 263 ? 46.381 -17.917 -65.934 1.00 54.19 263 GLY A CA 1
ATOM 1910 C C . GLY A 1 263 ? 45.340 -18.839 -65.265 1.00 54.19 263 GLY A C 1
ATOM 1911 O O . GLY A 1 263 ? 45.151 -19.975 -65.704 1.00 54.19 263 GLY A O 1
ATOM 1912 N N . PRO A 1 264 ? 44.617 -18.387 -64.218 1.00 48.06 264 PRO A N 1
ATOM 1913 C CA . PRO A 1 264 ? 43.637 -19.222 -63.526 1.00 48.06 264 PRO A CA 1
ATOM 1914 C C . PRO A 1 264 ? 42.447 -19.557 -64.435 1.00 48.06 264 PRO A C 1
ATOM 1916 O O . PRO A 1 264 ? 41.757 -18.675 -64.952 1.00 48.06 264 PRO A O 1
ATOM 1919 N N . ILE A 1 265 ? 42.185 -20.853 -64.599 1.00 50.06 265 ILE A N 1
ATOM 1920 C CA . ILE A 1 265 ? 41.048 -21.384 -65.354 1.00 50.06 265 ILE A CA 1
ATOM 1921 C C . ILE A 1 265 ? 39.772 -21.190 -64.523 1.00 50.06 265 ILE A C 1
ATOM 1923 O O . ILE A 1 265 ? 39.602 -21.805 -63.471 1.00 50.06 265 ILE A O 1
ATOM 1927 N N . ALA A 1 266 ? 38.859 -20.335 -64.985 1.00 45.38 266 ALA A N 1
ATOM 1928 C CA . ALA A 1 266 ? 37.537 -20.189 -64.382 1.00 45.38 266 ALA A CA 1
ATOM 1929 C C . ALA A 1 266 ? 36.654 -21.388 -64.772 1.00 45.38 266 ALA A C 1
ATOM 1931 O O . ALA A 1 266 ? 36.002 -21.385 -65.817 1.00 45.38 266 ALA A O 1
ATOM 1932 N N . SER A 1 267 ? 36.639 -22.424 -63.931 1.00 43.44 267 SER A N 1
ATOM 1933 C CA . SER A 1 267 ? 35.660 -23.510 -64.027 1.00 43.44 267 SER A CA 1
ATOM 1934 C C . SER A 1 267 ? 34.277 -22.969 -63.664 1.00 43.44 267 SER A C 1
ATOM 1936 O O . SER A 1 267 ? 34.018 -22.593 -62.521 1.00 43.44 267 SER A O 1
ATOM 1938 N N . THR A 1 268 ? 33.388 -22.892 -64.654 1.00 43.34 268 THR A N 1
ATOM 1939 C CA . THR A 1 268 ? 31.973 -22.577 -64.433 1.00 43.34 268 THR A CA 1
ATOM 1940 C C . THR A 1 268 ? 31.245 -23.879 -64.110 1.00 43.34 268 THR A C 1
ATOM 1942 O O . THR A 1 268 ? 30.746 -24.559 -65.001 1.00 43.34 268 THR A O 1
ATOM 1945 N N . GLY A 1 269 ? 31.221 -24.239 -62.828 1.00 35.16 269 GLY A N 1
ATOM 1946 C CA . GLY A 1 269 ? 30.363 -25.279 -62.262 1.00 35.16 269 GLY A CA 1
ATOM 1947 C C . GLY A 1 269 ? 29.452 -24.645 -61.218 1.00 35.16 269 GLY A C 1
ATOM 1948 O O . GLY A 1 269 ? 29.932 -24.057 -60.255 1.00 35.16 269 GLY A O 1
ATOM 1949 N N . GLY A 1 270 ? 28.144 -24.678 -61.459 1.00 35.22 270 GLY A N 1
ATOM 1950 C CA . GLY A 1 270 ? 27.154 -24.038 -60.603 1.00 35.22 270 GLY A CA 1
ATOM 1951 C C . GLY A 1 270 ? 26.934 -24.729 -59.255 1.00 35.22 270 GLY A C 1
ATOM 1952 O O . GLY A 1 270 ? 27.334 -25.865 -59.026 1.00 35.22 270 GLY A O 1
ATOM 1953 N N . THR A 1 271 ? 26.146 -24.020 -58.445 1.00 34.62 271 THR A N 1
ATOM 1954 C CA . THR A 1 271 ? 25.475 -24.403 -57.191 1.00 34.62 271 THR A CA 1
ATOM 1955 C C . THR A 1 271 ? 26.223 -24.182 -55.862 1.00 34.62 271 THR A C 1
ATOM 1957 O O . THR A 1 271 ? 27.166 -24.868 -55.508 1.00 34.62 271 THR A O 1
ATOM 1960 N N . VAL A 1 272 ? 25.681 -23.191 -55.136 1.00 36.34 272 VAL A N 1
ATOM 1961 C CA . VAL A 1 272 ? 25.380 -23.146 -53.692 1.00 36.34 272 VAL A CA 1
ATOM 1962 C C . VAL A 1 272 ? 26.535 -23.312 -52.691 1.00 36.34 272 VAL A C 1
ATOM 1964 O O . VAL A 1 272 ? 26.972 -24.413 -52.396 1.00 36.34 272 VAL A O 1
ATOM 1967 N N . GLY A 1 273 ? 26.836 -22.205 -51.999 1.00 30.52 273 GLY A N 1
ATOM 1968 C CA . GLY A 1 273 ? 27.116 -22.233 -50.560 1.00 30.52 273 GLY A CA 1
ATOM 1969 C C . GLY A 1 273 ? 28.580 -22.126 -50.117 1.00 30.52 273 GLY A C 1
ATOM 1970 O O . GLY A 1 273 ? 29.372 -23.028 -50.323 1.00 30.52 273 GLY A O 1
ATOM 1971 N N . ALA A 1 274 ? 28.833 -21.058 -49.353 1.00 32.03 274 ALA A N 1
ATOM 1972 C CA . ALA A 1 274 ? 29.810 -20.943 -48.265 1.00 32.03 274 ALA A CA 1
ATOM 1973 C C . ALA A 1 274 ? 31.315 -20.751 -48.571 1.00 32.03 274 ALA A C 1
ATOM 1975 O O . ALA A 1 274 ? 31.993 -21.587 -49.149 1.00 32.03 274 ALA A O 1
ATOM 1976 N N . GLY A 1 275 ? 31.835 -19.655 -47.999 1.00 33.72 275 GLY A N 1
ATOM 1977 C CA . GLY A 1 275 ? 33.018 -19.680 -47.132 1.00 33.72 275 GLY A CA 1
ATOM 1978 C C . GLY A 1 275 ? 34.385 -19.798 -47.801 1.00 33.72 275 GLY A C 1
ATOM 1979 O O . GLY A 1 275 ? 34.909 -20.891 -47.970 1.00 33.72 275 GLY A O 1
ATOM 1980 N N . ILE A 1 276 ? 35.035 -18.660 -48.053 1.00 34.53 276 ILE A N 1
ATOM 1981 C CA . ILE A 1 276 ? 36.475 -18.626 -48.338 1.00 34.53 276 ILE A CA 1
ATOM 1982 C C . ILE A 1 276 ? 37.223 -18.819 -47.009 1.00 34.53 276 ILE A C 1
ATOM 1984 O O . ILE A 1 276 ? 37.326 -17.890 -46.210 1.00 34.53 276 ILE A O 1
ATOM 1988 N N . VAL A 1 277 ? 37.739 -20.027 -46.781 1.00 36.47 277 VAL A N 1
ATOM 1989 C CA . VAL A 1 277 ? 38.805 -20.320 -45.807 1.00 36.47 277 VAL A CA 1
ATOM 1990 C C . VAL A 1 277 ? 40.121 -20.416 -46.595 1.00 36.47 277 VAL A C 1
ATOM 1992 O O . VAL A 1 277 ? 40.127 -21.042 -47.657 1.00 36.47 277 VAL A O 1
ATOM 1995 N N . PRO A 1 278 ? 41.232 -19.794 -46.153 1.00 37.47 278 PRO A N 1
ATOM 1996 C CA . PRO A 1 278 ? 42.489 -19.849 -46.890 1.00 37.47 278 PRO A CA 1
ATOM 1997 C C . PRO A 1 278 ? 43.113 -21.246 -46.787 1.00 37.47 278 PRO A C 1
ATOM 1999 O O . PRO A 1 278 ? 43.315 -21.774 -45.695 1.00 37.47 278 PRO A O 1
ATOM 2002 N N . ALA A 1 279 ? 43.437 -21.829 -47.940 1.00 35.75 279 ALA A N 1
ATOM 2003 C CA . ALA A 1 279 ? 44.166 -23.083 -48.035 1.00 35.75 279 ALA A CA 1
ATOM 2004 C C . ALA A 1 279 ? 45.644 -22.862 -47.680 1.00 35.75 279 ALA A C 1
ATOM 2006 O O . ALA A 1 279 ? 46.426 -22.342 -48.472 1.00 35.75 279 ALA A O 1
ATOM 2007 N N . ALA A 1 280 ? 46.026 -23.305 -46.492 1.00 37.19 280 ALA A N 1
ATOM 2008 C CA . ALA A 1 280 ? 47.333 -23.888 -46.259 1.00 37.19 280 ALA A CA 1
ATOM 2009 C C . ALA A 1 280 ? 47.058 -25.286 -45.716 1.00 37.19 280 ALA A C 1
ATOM 2011 O O . ALA A 1 280 ? 46.318 -25.389 -44.743 1.00 37.19 280 ALA A O 1
ATOM 2012 N N . LEU A 1 281 ? 47.588 -26.331 -46.360 1.00 34.88 281 LEU A N 1
ATOM 2013 C CA . LEU A 1 281 ? 48.190 -27.480 -45.679 1.00 34.88 281 LEU A CA 1
ATOM 2014 C C . LEU A 1 281 ? 48.792 -28.486 -46.673 1.00 34.88 281 LEU A C 1
ATOM 2016 O O . LEU A 1 281 ? 48.180 -28.926 -47.643 1.00 34.88 281 LEU A O 1
ATOM 2020 N N . ASP A 1 282 ? 50.039 -28.784 -46.341 1.00 39.69 282 ASP A N 1
ATOM 2021 C CA . ASP A 1 282 ? 50.957 -29.837 -46.752 1.00 39.69 282 ASP A CA 1
ATOM 2022 C C . ASP A 1 282 ? 50.353 -31.248 -46.520 1.00 39.69 282 ASP A C 1
ATOM 2024 O O . ASP A 1 282 ? 49.811 -31.484 -45.435 1.00 39.69 282 ASP A O 1
ATOM 2028 N N . PRO A 1 283 ? 50.388 -32.189 -47.488 1.00 41.38 283 PRO A N 1
ATOM 2029 C CA . PRO A 1 283 ? 49.600 -33.425 -47.426 1.00 41.38 283 PRO A CA 1
ATOM 2030 C C . PRO A 1 283 ? 50.324 -34.648 -46.830 1.00 41.38 283 PRO A C 1
ATOM 2032 O O . PRO A 1 283 ? 49.969 -35.777 -47.153 1.00 41.38 283 PRO A O 1
ATOM 2035 N N . GLU A 1 284 ? 51.302 -34.480 -45.939 1.00 36.06 284 GLU A N 1
ATOM 2036 C CA . GLU A 1 284 ? 52.017 -35.613 -45.321 1.00 36.06 284 GLU A CA 1
ATOM 2037 C C . GLU A 1 284 ? 52.067 -35.489 -43.795 1.00 36.06 284 GLU A C 1
ATOM 2039 O O . GLU A 1 284 ? 53.124 -35.286 -43.199 1.00 36.06 284 GLU A O 1
ATOM 2044 N N . ARG A 1 285 ? 50.911 -35.610 -43.130 1.00 36.22 285 ARG A N 1
ATOM 2045 C CA . ARG A 1 285 ? 50.827 -36.025 -41.719 1.00 36.22 285 ARG A CA 1
ATOM 2046 C C . ARG A 1 285 ? 49.390 -36.366 -41.334 1.00 36.22 285 ARG A C 1
ATOM 2048 O O . ARG A 1 285 ? 48.491 -35.560 -41.515 1.00 36.22 285 ARG A O 1
ATOM 2055 N N . HIS A 1 286 ? 49.248 -37.544 -40.727 1.00 35.94 286 HIS A N 1
ATOM 2056 C CA . HIS A 1 286 ? 48.157 -38.032 -39.866 1.00 35.94 286 HIS A CA 1
ATOM 2057 C C . HIS A 1 286 ? 47.441 -39.293 -40.369 1.00 35.94 286 HIS A C 1
ATOM 2059 O O . HIS A 1 286 ? 46.366 -39.285 -40.958 1.00 35.94 286 HIS A O 1
ATOM 2065 N N . ARG A 1 287 ? 48.072 -40.417 -40.012 1.00 36.84 287 ARG A N 1
ATOM 2066 C CA . ARG A 1 287 ? 47.461 -41.731 -39.807 1.00 36.84 287 ARG A CA 1
ATOM 2067 C C . ARG A 1 287 ? 46.976 -41.809 -38.348 1.00 36.84 287 ARG A C 1
ATOM 2069 O O . ARG A 1 287 ? 47.745 -41.454 -37.459 1.00 36.84 287 ARG A O 1
ATOM 2076 N N . ALA A 1 288 ? 45.773 -42.364 -38.154 1.00 38.16 288 ALA A N 1
ATOM 2077 C CA . ALA A 1 288 ? 45.078 -42.676 -36.889 1.00 38.16 288 ALA A CA 1
ATOM 2078 C C . ALA A 1 288 ? 44.588 -41.441 -36.098 1.00 38.16 288 ALA A C 1
ATOM 2080 O O . ALA A 1 288 ? 45.359 -40.538 -35.813 1.00 38.16 288 ALA A O 1
ATOM 2081 N N . LEU A 1 289 ? 43.302 -41.331 -35.741 1.00 40.03 289 LEU A N 1
ATOM 2082 C CA . LEU A 1 289 ? 42.658 -42.122 -34.685 1.00 40.03 289 LEU A CA 1
ATOM 2083 C C . LEU A 1 289 ? 41.133 -42.307 -34.892 1.00 40.03 289 LEU A C 1
ATOM 2085 O O . LEU A 1 289 ? 40.419 -41.367 -35.212 1.00 40.03 289 LEU A O 1
ATOM 2089 N N . ARG A 1 290 ? 40.708 -43.559 -34.658 1.00 36.62 290 ARG A N 1
ATOM 2090 C CA . ARG A 1 290 ? 39.436 -44.109 -34.133 1.00 36.62 290 ARG A CA 1
ATOM 2091 C C . ARG A 1 290 ? 38.111 -43.331 -34.245 1.00 36.62 290 ARG A C 1
ATOM 2093 O O . ARG A 1 290 ? 37.953 -42.243 -33.710 1.00 36.62 290 ARG A O 1
ATOM 2100 N N . HIS A 1 291 ? 37.115 -44.055 -34.762 1.00 38.47 291 HIS A N 1
ATOM 2101 C CA . HIS A 1 291 ? 35.682 -43.857 -34.541 1.00 38.47 291 HIS A CA 1
ATOM 2102 C C . HIS A 1 291 ? 35.308 -43.754 -33.054 1.00 38.47 291 HIS A C 1
ATOM 2104 O O . HIS A 1 291 ? 35.757 -44.566 -32.242 1.00 38.47 291 HIS A O 1
ATOM 2110 N N . VAL A 1 292 ? 34.416 -42.811 -32.748 1.00 42.00 292 VAL A N 1
ATOM 2111 C CA . VAL A 1 292 ? 33.514 -42.852 -31.595 1.00 42.00 292 VAL A CA 1
ATOM 2112 C C . VAL A 1 292 ? 32.104 -42.699 -32.154 1.00 42.00 292 VAL A C 1
ATOM 2114 O O . VAL A 1 292 ? 31.801 -41.722 -32.835 1.00 42.00 292 VAL A O 1
ATOM 2117 N N . GLU A 1 293 ? 31.297 -43.721 -31.918 1.00 38.91 293 GLU A N 1
ATOM 2118 C CA . GLU A 1 293 ? 29.880 -43.797 -32.247 1.00 38.91 293 GLU A CA 1
ATOM 2119 C C . GLU A 1 293 ? 29.096 -43.105 -31.126 1.00 38.91 293 GLU A C 1
ATOM 2121 O O . GLU A 1 293 ? 29.351 -43.361 -29.949 1.00 38.91 293 GLU A O 1
ATOM 2126 N N . LEU A 1 294 ? 28.216 -42.169 -31.484 1.00 39.84 294 LEU A N 1
ATOM 2127 C CA . LEU A 1 294 ? 27.331 -41.483 -30.546 1.00 39.84 294 LEU A CA 1
ATOM 2128 C C . LEU A 1 294 ? 25.922 -42.021 -30.760 1.00 39.84 294 LEU A C 1
ATOM 2130 O O . LEU A 1 294 ? 25.270 -41.656 -31.736 1.00 39.84 294 LEU A O 1
ATOM 2134 N N . ASP A 1 295 ? 25.485 -42.865 -29.833 1.00 34.97 295 ASP A N 1
ATOM 2135 C CA . ASP A 1 295 ? 24.084 -43.217 -29.651 1.00 34.97 295 ASP A CA 1
ATOM 2136 C C . ASP A 1 295 ? 23.690 -42.927 -28.191 1.00 34.97 295 ASP A C 1
ATOM 2138 O O . ASP A 1 295 ? 24.529 -43.040 -27.295 1.00 34.97 295 ASP A O 1
ATOM 2142 N N . GLU A 1 296 ? 22.421 -42.560 -28.001 1.00 43.03 296 GLU A N 1
ATOM 2143 C CA . GLU A 1 296 ? 21.679 -42.237 -26.761 1.00 43.03 296 GLU A CA 1
ATOM 2144 C C . GLU A 1 296 ? 21.595 -40.763 -26.256 1.00 43.03 296 GLU A C 1
ATOM 2146 O O . GLU A 1 296 ? 22.602 -40.066 -26.089 1.00 43.03 296 GLU A O 1
ATOM 2151 N N . PRO A 1 297 ? 20.368 -40.277 -25.939 1.00 39.34 297 PRO A N 1
ATOM 2152 C CA . PRO A 1 297 ? 20.111 -38.939 -25.409 1.00 39.34 297 PRO A CA 1
ATOM 2153 C C . PRO A 1 297 ? 20.292 -38.833 -23.884 1.00 39.34 297 PRO A C 1
ATOM 2155 O O . PRO A 1 297 ? 19.859 -39.673 -23.098 1.00 39.34 297 PRO A O 1
ATOM 2158 N N . VAL A 1 298 ? 20.869 -37.710 -23.457 1.00 38.50 298 VAL A N 1
ATOM 2159 C CA . VAL A 1 298 ? 21.110 -37.356 -22.052 1.00 38.50 298 VAL A CA 1
ATOM 2160 C C . VAL A 1 298 ? 19.807 -36.934 -21.356 1.00 38.50 298 VAL A C 1
ATOM 2162 O O . VAL A 1 298 ? 19.268 -35.864 -21.634 1.00 38.50 298 VAL A O 1
ATOM 2165 N N . TYR A 1 299 ? 19.340 -37.737 -20.394 1.00 38.03 299 TYR A N 1
ATOM 2166 C CA . TYR A 1 299 ? 18.404 -37.311 -19.346 1.00 38.03 299 TYR A CA 1
ATOM 2167 C C . TYR A 1 299 ? 19.187 -36.730 -18.160 1.00 38.03 299 TYR A C 1
ATOM 2169 O O . TYR A 1 299 ? 19.986 -37.423 -17.531 1.00 38.03 299 TYR A O 1
ATOM 2177 N N . VAL A 1 300 ? 18.938 -35.463 -17.823 1.00 34.72 300 VAL A N 1
ATOM 2178 C CA . VAL A 1 300 ? 19.492 -34.827 -16.618 1.00 34.72 300 VAL A CA 1
ATOM 2179 C C . VAL A 1 300 ? 18.609 -35.190 -15.424 1.00 34.72 300 VAL A C 1
ATOM 2181 O O . VAL A 1 300 ? 17.486 -34.706 -15.298 1.00 34.72 300 VAL A O 1
ATOM 2184 N N . ARG A 1 301 ? 19.123 -36.062 -14.552 1.00 33.69 301 ARG A N 1
ATOM 2185 C CA . ARG A 1 301 ? 18.532 -36.420 -13.257 1.00 33.69 301 ARG A CA 1
ATOM 2186 C C . ARG A 1 301 ? 19.166 -35.546 -12.175 1.00 33.69 301 ARG A C 1
ATOM 2188 O O . ARG A 1 301 ? 20.371 -35.617 -11.957 1.00 33.69 301 ARG A O 1
ATOM 2195 N N . THR A 1 302 ? 18.370 -34.718 -11.510 1.00 37.00 302 THR A N 1
ATOM 2196 C CA . THR A 1 302 ? 18.771 -33.996 -10.299 1.00 37.00 302 THR A CA 1
ATOM 2197 C C . THR A 1 302 ? 18.801 -34.967 -9.120 1.00 37.00 302 THR A C 1
ATOM 2199 O O . THR A 1 302 ? 17.759 -35.388 -8.623 1.00 37.00 302 THR A O 1
ATOM 2202 N N . GLU A 1 303 ? 20.001 -35.334 -8.675 1.00 36.78 303 GLU A N 1
ATOM 2203 C CA . GLU A 1 303 ? 20.222 -35.963 -7.371 1.00 36.78 303 GLU A CA 1
ATOM 2204 C C . GLU A 1 303 ? 20.519 -34.866 -6.342 1.00 36.78 303 GLU A C 1
ATOM 2206 O O . GLU A 1 303 ? 21.601 -34.281 -6.317 1.00 36.78 303 GLU A O 1
ATOM 2211 N N . VAL A 1 304 ? 19.529 -34.577 -5.498 1.00 45.44 304 VAL A N 1
ATOM 2212 C CA . VAL A 1 304 ? 19.729 -33.966 -4.183 1.00 45.44 304 VAL A CA 1
ATOM 2213 C C . VAL A 1 304 ? 19.606 -35.108 -3.188 1.00 45.44 304 VAL A C 1
ATOM 2215 O O . VAL A 1 304 ? 18.495 -35.549 -2.933 1.00 45.44 304 VAL A O 1
ATOM 2218 N N . ASP A 1 305 ? 20.738 -35.628 -2.711 1.00 37.72 305 ASP A N 1
ATOM 2219 C CA . ASP A 1 305 ? 20.876 -36.227 -1.375 1.00 37.72 305 ASP A CA 1
ATOM 2220 C C . ASP A 1 305 ? 22.296 -36.765 -1.162 1.00 37.72 305 ASP A C 1
ATOM 2222 O O . ASP A 1 305 ? 22.625 -37.867 -1.594 1.00 37.72 305 ASP A O 1
ATOM 2226 N N . ALA A 1 306 ? 23.136 -36.003 -0.452 1.00 37.97 306 ALA A N 1
ATOM 2227 C CA . ALA A 1 306 ? 24.267 -36.539 0.318 1.00 37.97 306 ALA A CA 1
ATOM 2228 C C . ALA A 1 306 ? 24.927 -35.450 1.183 1.00 37.97 306 ALA A C 1
ATOM 2230 O O . ALA A 1 306 ? 26.034 -35.009 0.884 1.00 37.97 306 ALA A O 1
ATOM 2231 N N . ALA A 1 307 ? 24.282 -35.027 2.277 1.00 39.41 307 ALA A N 1
ATOM 2232 C CA . ALA A 1 307 ? 24.978 -34.287 3.338 1.00 39.41 307 ALA A CA 1
ATOM 2233 C C . ALA A 1 307 ? 24.281 -34.328 4.712 1.00 39.41 307 ALA A C 1
ATOM 2235 O O . ALA A 1 307 ? 24.199 -33.302 5.368 1.00 39.41 307 ALA A O 1
ATOM 2236 N N . VAL A 1 308 ? 23.808 -35.484 5.196 1.00 40.66 308 VAL A N 1
ATOM 2237 C CA . VAL A 1 308 ? 23.578 -35.676 6.647 1.00 40.66 308 VAL A CA 1
ATOM 2238 C C . VAL A 1 308 ? 23.859 -37.130 7.028 1.00 40.66 308 VAL A C 1
ATOM 2240 O O . VAL A 1 308 ? 22.974 -37.980 7.009 1.00 40.66 308 VAL A O 1
ATOM 2243 N N . ARG A 1 309 ? 25.111 -37.427 7.381 1.00 37.16 309 ARG A N 1
ATOM 2244 C CA . ARG A 1 309 ? 25.474 -38.565 8.239 1.00 37.16 309 ARG A CA 1
ATOM 2245 C C . ARG A 1 309 ? 26.694 -38.185 9.069 1.00 37.16 309 ARG A C 1
ATOM 2247 O O . ARG A 1 309 ? 27.804 -38.564 8.726 1.00 37.16 309 ARG A O 1
ATOM 2254 N N . ASP A 1 310 ? 26.460 -37.446 10.147 1.00 41.34 310 ASP A N 1
ATOM 2255 C CA . ASP A 1 310 ? 27.212 -37.654 11.384 1.00 41.34 310 ASP A CA 1
ATOM 2256 C C . ASP A 1 310 ? 26.388 -37.157 12.579 1.00 41.34 310 ASP A C 1
ATOM 2258 O O . ASP A 1 310 ? 26.400 -35.984 12.940 1.00 41.34 310 ASP A O 1
ATOM 2262 N N . ALA A 1 311 ? 25.583 -38.052 13.148 1.00 38.53 311 ALA A N 1
ATOM 2263 C CA . ALA A 1 311 ? 24.995 -37.883 14.471 1.00 38.53 311 ALA A CA 1
ATOM 2264 C C . ALA A 1 311 ? 24.772 -39.283 15.056 1.00 38.53 311 ALA A C 1
ATOM 2266 O O . ALA A 1 311 ? 23.935 -40.051 14.578 1.00 38.53 311 ALA A O 1
ATOM 2267 N N . GLY A 1 312 ? 25.596 -39.640 16.042 1.00 37.53 312 GLY A N 1
ATOM 2268 C CA . GLY A 1 312 ? 25.526 -40.914 16.755 1.00 37.53 312 GLY A CA 1
ATOM 2269 C C . GLY A 1 312 ? 24.252 -41.067 17.605 1.00 37.53 312 GLY A C 1
ATOM 2270 O O . GLY A 1 312 ? 23.578 -40.078 17.897 1.00 37.53 312 GLY A O 1
ATOM 2271 N N . PRO A 1 313 ? 23.900 -42.296 18.033 1.00 47.75 313 PRO A N 1
ATOM 2272 C CA . PRO A 1 313 ? 22.647 -42.557 18.730 1.00 47.75 313 PRO A CA 1
ATOM 2273 C C . PRO A 1 313 ? 22.815 -42.563 20.257 1.00 47.75 313 PRO A C 1
ATOM 2275 O O . PRO A 1 313 ? 23.695 -43.241 20.783 1.00 47.75 313 PRO A O 1
ATOM 2278 N N . ALA A 1 314 ? 21.920 -41.865 20.963 1.00 32.31 314 ALA A N 1
ATOM 2279 C CA . ALA A 1 314 ? 21.479 -42.083 22.355 1.00 32.31 314 ALA A CA 1
ATOM 2280 C C . ALA A 1 314 ? 20.693 -40.835 22.805 1.00 32.31 314 ALA A C 1
ATOM 2282 O O . ALA A 1 314 ? 21.094 -39.734 22.470 1.00 32.31 314 ALA A O 1
ATOM 2283 N N . ARG A 1 315 ? 19.625 -40.843 23.604 1.00 34.19 315 ARG A N 1
ATOM 2284 C CA . ARG A 1 315 ? 18.845 -41.825 24.374 1.00 34.19 315 ARG A CA 1
ATOM 2285 C C . ARG A 1 315 ? 17.643 -41.017 24.903 1.00 34.19 315 ARG A C 1
ATOM 2287 O O . ARG A 1 315 ? 17.845 -39.881 25.317 1.00 34.19 315 ARG A O 1
ATOM 2294 N N . GLY A 1 316 ? 16.453 -41.615 24.993 1.00 31.20 316 GLY A N 1
ATOM 2295 C CA . GLY A 1 316 ? 15.411 -41.135 25.915 1.00 31.20 316 GLY A CA 1
ATOM 2296 C C . GLY A 1 316 ? 14.060 -40.782 25.297 1.00 31.20 316 GLY A C 1
ATOM 2297 O O . GLY A 1 316 ? 13.654 -39.628 25.332 1.00 31.20 316 GLY A O 1
ATOM 2298 N N . SER A 1 317 ? 13.316 -41.779 24.812 1.00 34.62 317 SER A N 1
ATOM 2299 C CA . SER A 1 317 ? 11.855 -41.681 24.741 1.00 34.62 317 SER A CA 1
ATOM 2300 C C . SER A 1 317 ? 11.276 -42.115 26.090 1.00 34.62 317 SER A C 1
ATOM 2302 O O . SER A 1 317 ? 11.278 -43.306 26.415 1.00 34.62 317 SER A O 1
ATOM 2304 N N . ALA A 1 318 ? 10.804 -41.162 26.889 1.00 34.00 318 ALA A N 1
ATOM 2305 C CA . ALA A 1 318 ? 9.948 -41.465 28.027 1.00 34.00 318 ALA A CA 1
ATOM 2306 C C . ALA A 1 318 ? 8.527 -41.731 27.513 1.00 34.00 318 ALA A C 1
ATOM 2308 O O . ALA A 1 318 ? 7.881 -40.867 26.927 1.00 34.00 318 ALA A O 1
ATOM 2309 N N . VAL A 1 319 ? 8.077 -42.965 27.715 1.00 35.81 319 VAL A N 1
ATOM 2310 C CA . VAL A 1 319 ? 6.700 -43.422 27.533 1.00 35.81 319 VAL A CA 1
ATOM 2311 C C . VAL A 1 319 ? 5.858 -42.866 28.683 1.00 35.81 319 VAL A C 1
ATOM 2313 O O . VAL A 1 319 ? 6.186 -43.106 29.843 1.00 35.81 319 VAL A O 1
ATOM 2316 N N . VAL A 1 320 ? 4.760 -42.173 28.373 1.00 32.81 320 VAL A N 1
ATOM 2317 C CA . VAL A 1 320 ? 3.705 -41.833 29.342 1.00 32.81 320 VAL A CA 1
ATOM 2318 C C . VAL A 1 320 ? 2.441 -42.619 28.969 1.00 32.81 320 VAL A C 1
ATOM 2320 O O . VAL A 1 320 ? 1.965 -42.486 27.840 1.00 32.81 320 VAL A O 1
ATOM 2323 N N . PRO A 1 321 ? 1.905 -43.474 29.860 1.00 40.84 321 PRO A N 1
ATOM 2324 C CA . PRO A 1 321 ? 0.755 -44.315 29.558 1.00 40.84 321 PRO A CA 1
ATOM 2325 C C . PRO A 1 321 ? -0.586 -43.675 29.953 1.00 40.84 321 PRO A C 1
ATOM 2327 O O . PRO A 1 321 ? -0.772 -43.253 31.087 1.00 40.84 321 PRO A O 1
ATOM 2330 N N . GLY A 1 322 ? -1.538 -43.753 29.017 1.00 33.28 322 GLY A N 1
ATOM 2331 C CA . GLY A 1 322 ? -2.918 -44.190 29.253 1.00 33.28 322 GLY A CA 1
ATOM 2332 C C . GLY A 1 322 ? -3.919 -43.201 29.851 1.00 33.28 322 GLY A C 1
ATOM 2333 O O . GLY A 1 322 ? -3.892 -42.958 31.046 1.00 33.28 322 GLY A O 1
ATOM 2334 N N . VAL A 1 323 ? -4.934 -42.836 29.059 1.00 31.83 323 VAL A N 1
ATOM 2335 C CA . VAL A 1 323 ? -6.335 -42.778 29.518 1.00 31.83 323 VAL A CA 1
ATOM 2336 C C . VAL A 1 323 ? -7.233 -43.274 28.379 1.00 31.83 323 VAL A C 1
ATOM 2338 O O . VAL A 1 323 ? -7.260 -42.706 27.289 1.00 31.83 323 VAL A O 1
ATOM 2341 N N . ARG A 1 324 ? -7.925 -44.389 28.633 1.00 35.28 324 ARG A N 1
ATOM 2342 C CA . ARG A 1 324 ? -9.128 -44.834 27.919 1.00 35.28 324 ARG A CA 1
ATOM 2343 C C . ARG A 1 324 ? -10.348 -44.292 28.671 1.00 35.28 324 ARG A C 1
ATOM 2345 O O . ARG A 1 324 ? -10.250 -44.045 29.865 1.00 35.28 324 ARG A O 1
ATOM 2352 N N . ASP A 1 325 ? -11.462 -44.234 27.947 1.00 36.38 325 ASP A N 1
ATOM 2353 C CA . ASP A 1 325 ? -12.840 -43.933 28.365 1.00 36.38 325 ASP A CA 1
ATOM 2354 C C . ASP A 1 325 ? -13.306 -42.486 28.169 1.00 36.38 325 ASP A C 1
ATOM 2356 O O . ASP A 1 325 ? -13.105 -41.617 29.005 1.00 36.38 325 ASP A O 1
ATOM 2360 N N . ALA A 1 326 ? -14.040 -42.271 27.073 1.00 37.22 326 ALA A N 1
ATOM 2361 C CA . ALA A 1 326 ? -15.457 -41.912 27.159 1.00 37.22 326 ALA A CA 1
ATOM 2362 C C . ALA A 1 326 ? -16.107 -42.013 25.769 1.00 37.22 326 ALA A C 1
ATOM 2364 O O . ALA A 1 326 ? -16.126 -41.078 24.975 1.00 37.22 326 ALA A O 1
ATOM 2365 N N . ALA A 1 327 ? -16.678 -43.182 25.487 1.00 36.69 327 ALA A N 1
ATOM 2366 C CA . ALA A 1 327 ? -17.800 -43.282 24.570 1.00 36.69 327 ALA A CA 1
ATOM 2367 C C . ALA A 1 327 ? -19.052 -42.731 25.272 1.00 36.69 327 ALA A C 1
ATOM 2369 O O . ALA A 1 327 ? -19.307 -43.126 26.411 1.00 36.69 327 ALA A O 1
ATOM 2370 N N . ARG A 1 328 ? -19.822 -41.886 24.570 1.00 35.53 328 ARG A N 1
ATOM 2371 C CA . ARG A 1 328 ? -21.296 -41.705 24.599 1.00 35.53 328 ARG A CA 1
ATOM 2372 C C . ARG A 1 328 ? -21.661 -40.234 24.347 1.00 35.53 328 ARG A C 1
ATOM 2374 O O . ARG A 1 328 ? -21.784 -39.458 25.282 1.00 35.53 328 ARG A O 1
ATOM 2381 N N . HIS A 1 329 ? -21.982 -39.898 23.103 1.00 36.19 329 HIS A N 1
ATOM 2382 C CA . HIS A 1 329 ? -23.356 -39.500 22.807 1.00 36.19 329 HIS A CA 1
ATOM 2383 C C . HIS A 1 329 ? -23.665 -39.736 21.331 1.00 36.19 329 HIS A C 1
ATOM 2385 O O . HIS A 1 329 ? -22.930 -39.334 20.436 1.00 36.19 329 HIS A O 1
ATOM 2391 N N . ARG A 1 330 ? -24.744 -40.485 21.132 1.00 36.84 330 ARG A N 1
ATOM 2392 C CA . ARG A 1 330 ? -25.364 -40.873 19.874 1.00 36.84 330 ARG A CA 1
ATOM 2393 C C . ARG A 1 330 ? -26.633 -40.028 19.712 1.00 36.84 330 ARG A C 1
ATOM 2395 O O . ARG A 1 330 ? -27.291 -39.744 20.712 1.00 36.84 330 ARG A O 1
ATOM 2402 N N . ASP A 1 331 ? -26.938 -39.747 18.450 1.00 36.12 331 ASP A N 1
ATOM 2403 C CA . ASP A 1 331 ? -28.226 -39.390 17.844 1.00 36.12 331 ASP A CA 1
ATOM 2404 C C . ASP A 1 331 ? -28.930 -38.088 18.230 1.00 36.12 331 ASP A C 1
ATOM 2406 O O . ASP A 1 331 ? -29.662 -38.012 19.215 1.00 36.12 331 ASP A O 1
ATOM 2410 N N . SER A 1 332 ? -28.932 -37.174 17.256 1.00 38.72 332 SER A N 1
ATOM 2411 C CA . SER A 1 332 ? -30.196 -36.710 16.680 1.00 38.72 332 SER A CA 1
ATOM 2412 C C . SER A 1 332 ? -30.067 -36.415 15.174 1.00 38.72 332 SER A C 1
ATOM 2414 O O . SER A 1 332 ? -29.542 -35.377 14.789 1.00 38.72 332 SER A O 1
ATOM 2416 N N . ARG A 1 333 ? -30.605 -37.350 14.379 1.00 36.53 333 ARG A N 1
ATOM 2417 C CA . ARG A 1 333 ? -31.420 -37.185 13.157 1.00 36.53 333 ARG A CA 1
ATOM 2418 C C . ARG A 1 333 ? -30.893 -36.413 11.937 1.00 36.53 333 ARG A C 1
ATOM 2420 O O . ARG A 1 333 ? -30.813 -35.190 11.919 1.00 36.53 333 ARG A O 1
ATOM 2427 N N . ASP A 1 334 ? -30.742 -37.209 10.880 1.00 40.50 334 ASP A N 1
ATOM 2428 C CA . ASP A 1 334 ? -31.121 -36.975 9.482 1.00 40.50 334 ASP A CA 1
ATOM 2429 C C . ASP A 1 334 ? -32.269 -35.966 9.267 1.00 40.50 334 ASP A C 1
ATOM 2431 O O . ASP A 1 334 ? -33.312 -36.073 9.909 1.00 40.50 334 ASP A O 1
ATOM 2435 N N . GLU A 1 335 ? -32.120 -35.050 8.303 1.00 43.41 335 GLU A N 1
ATOM 2436 C CA . GLU A 1 335 ? -32.831 -35.119 7.014 1.00 43.41 335 GLU A CA 1
ATOM 2437 C C . GLU A 1 335 ? -32.382 -34.003 6.045 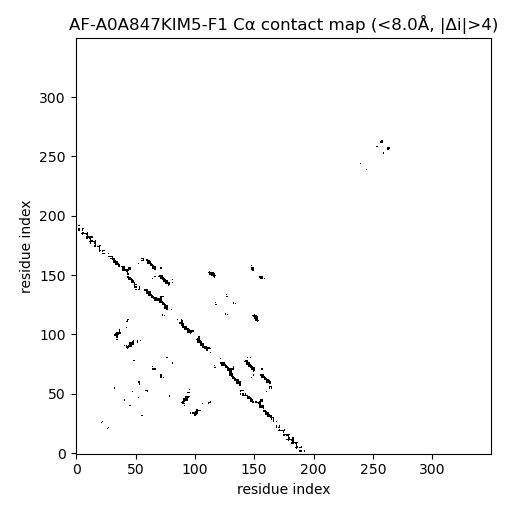1.00 43.41 335 GLU A C 1
ATOM 2439 O O . GLU A 1 335 ? -32.005 -32.892 6.405 1.00 43.41 335 GLU A O 1
ATOM 2444 N N . THR A 1 336 ? -32.370 -34.388 4.776 1.00 40.81 336 THR A N 1
ATOM 2445 C CA . THR A 1 336 ? -31.838 -33.773 3.555 1.00 40.81 336 THR A CA 1
ATOM 2446 C C . THR A 1 336 ? -32.381 -32.392 3.159 1.00 40.81 336 THR A C 1
ATOM 2448 O O . THR A 1 336 ? -33.588 -32.172 3.166 1.00 40.81 336 THR A O 1
ATOM 2451 N N . GLY A 1 337 ? -31.504 -31.539 2.608 1.00 38.19 337 GLY A N 1
ATOM 2452 C CA . GLY A 1 337 ? -31.871 -30.335 1.850 1.00 38.19 337 GLY A CA 1
ATOM 2453 C C . GLY A 1 337 ? -30.747 -29.876 0.913 1.00 38.19 337 GLY A C 1
ATOM 2454 O O . GLY A 1 337 ? -29.883 -29.097 1.287 1.00 38.19 337 GLY A O 1
ATOM 2455 N N . SER A 1 338 ? -30.735 -30.426 -0.299 1.00 45.97 338 SER A N 1
ATOM 2456 C CA . SER A 1 338 ? -29.776 -30.191 -1.389 1.00 45.97 338 SER A CA 1
ATOM 2457 C C . SER A 1 338 ? -29.614 -28.707 -1.778 1.00 45.97 338 SER A C 1
ATOM 2459 O O . SER A 1 338 ? -30.563 -28.078 -2.238 1.00 45.97 338 SER A O 1
ATOM 2461 N N . TRP A 1 339 ? -28.382 -28.184 -1.731 1.00 43.44 339 TRP A N 1
ATOM 2462 C CA . TRP A 1 339 ? -27.991 -26.831 -2.178 1.00 43.44 339 TRP A CA 1
ATOM 2463 C C . TRP A 1 339 ? -28.139 -26.563 -3.689 1.00 43.44 339 TRP A C 1
ATOM 2465 O O . TRP A 1 339 ? -27.835 -25.470 -4.161 1.00 43.44 339 TRP A O 1
ATOM 2475 N N . ARG A 1 340 ? -28.600 -27.541 -4.478 1.00 44.62 340 ARG A N 1
ATOM 2476 C CA . ARG A 1 340 ? -28.699 -27.429 -5.945 1.00 44.62 340 ARG A CA 1
ATOM 2477 C C . ARG A 1 340 ? -30.028 -26.868 -6.469 1.00 44.62 340 ARG A C 1
ATOM 2479 O O . ARG A 1 340 ? -30.191 -26.797 -7.677 1.00 44.62 340 ARG A O 1
ATOM 2486 N N . ALA A 1 341 ? -30.955 -26.448 -5.607 1.00 45.22 341 ALA A N 1
ATOM 2487 C CA . ALA A 1 341 ? -32.275 -25.957 -6.027 1.00 45.22 341 ALA A CA 1
ATOM 2488 C C . ALA A 1 341 ? -32.369 -24.432 -6.276 1.00 45.22 341 ALA A C 1
ATOM 2490 O O . ALA A 1 341 ? -33.453 -23.939 -6.560 1.00 45.22 341 ALA A O 1
ATOM 2491 N N . LEU A 1 342 ? -31.270 -23.672 -6.173 1.00 44.53 342 LEU A N 1
ATOM 2492 C CA . LEU A 1 342 ? -31.295 -22.198 -6.254 1.00 44.53 342 LEU A CA 1
ATOM 2493 C C . LEU A 1 342 ? -30.946 -21.597 -7.631 1.00 44.53 342 LEU A C 1
ATOM 2495 O O . LEU A 1 342 ? -30.899 -20.378 -7.745 1.00 44.53 342 LEU A O 1
ATOM 2499 N N . TRP A 1 343 ? -30.716 -22.412 -8.668 1.00 48.38 343 TRP A N 1
ATOM 2500 C CA . TRP A 1 343 ? -30.229 -21.923 -9.973 1.00 48.38 343 TRP A CA 1
ATOM 2501 C C . TRP A 1 343 ? -31.084 -22.299 -11.186 1.00 48.38 343 TRP A C 1
ATOM 2503 O O . TRP A 1 343 ? -30.625 -22.135 -12.312 1.00 48.38 343 TRP A O 1
ATOM 2513 N N . ASP A 1 344 ? -32.320 -22.750 -10.983 1.00 47.41 344 ASP A N 1
ATOM 2514 C CA . ASP A 1 344 ? -33.260 -22.960 -12.088 1.00 47.41 344 ASP A CA 1
ATOM 2515 C C . ASP A 1 344 ? -34.340 -21.872 -12.049 1.00 47.41 344 ASP A C 1
ATOM 2517 O O . ASP A 1 344 ? -35.392 -22.017 -11.427 1.00 47.41 344 ASP A O 1
ATOM 2521 N N . VAL A 1 345 ? -34.044 -20.737 -12.686 1.00 45.97 345 VAL A N 1
ATOM 2522 C CA . VAL A 1 345 ? -35.064 -19.777 -13.115 1.00 45.97 345 VAL A CA 1
ATOM 2523 C C . VAL A 1 345 ? -35.037 -19.762 -14.635 1.00 45.97 345 VAL A C 1
ATOM 2525 O O . VAL A 1 345 ? -34.094 -19.278 -15.257 1.00 45.97 345 VAL A O 1
ATOM 2528 N N . GLN A 1 346 ? -36.089 -20.349 -15.202 1.00 47.69 346 GLN A N 1
ATOM 2529 C CA . GLN A 1 346 ? -36.488 -20.166 -16.585 1.00 47.69 346 GLN A CA 1
ATOM 2530 C C . GLN A 1 346 ? -36.822 -18.700 -16.853 1.00 47.69 346 GLN A C 1
ATOM 2532 O O . GLN A 1 346 ? -37.572 -18.089 -16.093 1.00 47.69 346 GLN A O 1
ATOM 2537 N N . GLU A 1 347 ? -36.376 -18.196 -17.997 1.00 42.69 347 GLU A N 1
ATOM 2538 C CA . GLU A 1 347 ? -36.986 -17.035 -18.633 1.00 42.69 347 GLU A CA 1
ATOM 2539 C C . GLU A 1 347 ? -37.266 -17.384 -20.098 1.00 42.69 347 GLU A C 1
ATOM 2541 O O . GLU A 1 347 ? -36.387 -17.376 -20.959 1.00 42.69 347 GLU A O 1
ATOM 2546 N N . GLU A 1 348 ? -38.519 -17.771 -20.329 1.00 45.16 348 GLU A N 1
ATOM 2547 C CA . GLU A 1 348 ? -39.184 -17.830 -21.624 1.00 45.16 348 GLU A CA 1
ATOM 2548 C C . GLU A 1 348 ? -40.324 -16.793 -21.599 1.00 45.16 348 GLU A C 1
ATOM 2550 O O . GLU A 1 348 ? -40.945 -16.570 -20.558 1.00 45.16 348 GLU A O 1
ATOM 2555 N N . ASP A 1 349 ? -40.558 -16.178 -22.759 1.00 48.00 349 ASP A N 1
ATOM 2556 C CA . ASP A 1 349 ? -41.611 -15.218 -23.124 1.00 48.00 349 ASP A CA 1
ATOM 2557 C C . ASP A 1 349 ? -41.580 -13.784 -22.553 1.00 48.00 349 ASP A C 1
ATOM 2559 O O . ASP A 1 349 ? -42.187 -13.466 -21.525 1.00 48.00 349 ASP A O 1
ATOM 2563 N N . ARG A 1 350 ? -41.045 -12.859 -23.370 1.00 44.62 350 ARG A N 1
ATOM 2564 C CA . ARG A 1 350 ? -41.815 -11.733 -23.945 1.00 44.62 350 ARG A CA 1
ATOM 2565 C C . ARG A 1 350 ? -41.097 -11.018 -25.086 1.00 44.62 350 ARG A C 1
ATOM 2567 O O . ARG A 1 350 ? -39.863 -10.855 -25.015 1.00 44.62 350 ARG A O 1
#

Radius of gyration: 47.49 Å; Cα contacts (8 Å, |Δi|>4): 448; chains: 1; bounding box: 99×85×123 Å

Foldseek 3Di:
DLLVVLVVLLVLLVVLLVVLVCLVPVVFDDQKQKAWAPDQFQAQKEKEFQPQLPVQHQFKKKKKWFDAQFKKKKFKAAPVVVCVQCDFGKYKYQPHAPDSHYTDIDTDHGHRFGAFPPPDPRTPDMDMDGRMDIDMDRRDSGRMMIMMGTRRNGGTTIMMMMDGHDTDSVSNVCSNVVSVVSSVSSVVSVVVVVVVVVVVVVVVVVVVVVVVVVVVVVVVPDDDDDDDDDDDDDDDPDDDDPVVVVVVVVVVVVVPLCPDPPRDDPDPDDDDDDDDDDDDDDDDDDDDDDDDDDDDDDDDDDDPDDDDPDDDDDDDDDDDDDDDDDDDDDDDDDDDDDPPPPPDDDDDDD

Sequence (350 aa):
MRRTLAALLVVLGIVAIGLGIASATVWRSSETVTATMPAQPDTPVVLVVPGVLGMVSPETVTVRATAPDAPVVLAFAPASDVAAWVGPAAHTDVVGLASWTELAVERVDGEGTVPNPAGADLWTAEVTGQGEVTLDLVPDPGQVTLLVATDGTQPAPRVTLSWPATVTTPYLVPLLVGGLILALVGLGLLTWDFLVRREVRARTAARQQKAAADVTETATMRVVEEGGPMASAAPTAARLTRRQLRERDRAQAASDPRAAPDGPIASTGGTVGAGIVPAALDPERHRALRHVELDEPVYVRTEVDAAVRDAGPARGSAVVPGVRDAARHRDSRDETGSWRALWDVQEEDR

Nearest PDB structures (foldseek):
  7rrm-assembly2_B-2  TM=3.616E-01  e=4.691E-02  Homo sapiens

Solvent-accessible surface area (backbone atoms only — not comparable to full-atom values): 21482 Å² total; per-residue (Å²): 108,74,64,60,52,21,52,48,34,28,52,52,8,51,49,33,31,51,50,14,52,38,48,63,55,82,61,44,70,70,52,53,44,50,26,28,48,88,56,73,50,86,25,12,31,33,36,38,40,57,53,44,65,34,65,88,26,62,70,41,25,38,43,35,37,43,34,83,92,33,54,35,33,43,35,32,28,48,44,69,57,50,50,62,70,53,54,69,32,19,29,32,36,33,75,40,67,70,45,80,54,28,37,26,72,47,79,46,84,51,42,71,48,47,74,57,64,77,89,49,88,76,47,79,44,76,49,76,36,64,29,48,42,76,48,77,45,63,44,63,86,54,59,45,21,42,38,34,24,31,59,11,65,45,55,14,41,36,50,32,45,33,24,63,40,91,73,81,60,82,55,29,61,57,25,36,54,50,10,49,52,34,25,50,53,13,46,51,52,48,52,49,58,49,53,60,45,51,54,52,51,52,52,51,51,51,50,51,51,52,53,52,48,55,56,55,61,57,59,76,73,69,86,85,89,82,91,85,85,88,80,93,79,76,90,69,80,78,75,74,49,77,66,54,50,53,52,49,53,50,54,53,55,74,67,38,69,78,72,45,99,85,36,86,81,83,79,89,72,86,83,86,84,82,82,94,71,86,90,80,83,82,95,84,84,86,81,86,83,81,91,80,87,89,81,87,86,88,80,88,76,88,83,88,86,89,87,85,88,88,79,84,92,85,86,83,85,81,86,82,83,87,86,86,89,81,90,86,86,80,87,86,79,91,84,89,80,76,88,78,77,83,78,82,76,86,86,78,91,134